Protein AF-A0A2S6N549-F1 (afdb_monomer_lite)

Radius of gyration: 32.33 Å; chains: 1; bounding box: 78×60×118 Å

Sequence (242 aa):
MSAPSSRTVALADLSATEALAARLAGLAKPGDSILLEGDLGAGKTAFARAFLRAASGDPVLEVPSPTFTLVQTYETKIGPVFHYDLWRLDGSDSLAELDWDDARDGIVLVEWPDRLGPLRPADALVIAFRLGEGEAREATLTGWAERVGPVVAMSPGPSGRPSPSSPSWQPPALSPSGQSAPSSPLGRSAPPSPLGRSAPPSPSWPGVSRPSTPRRRSADGRDTPGHDDKDEAGHADGHPNT

Structure (mmCIF, N/CA/C/O backbone):
data_AF-A0A2S6N549-F1
#
_entry.id   AF-A0A2S6N549-F1
#
loop_
_atom_site.group_PDB
_atom_site.id
_atom_site.type_symbol
_atom_site.label_atom_id
_atom_site.label_alt_id
_atom_site.label_comp_id
_atom_site.label_asym_id
_atom_site.label_entity_id
_atom_site.label_seq_id
_atom_site.pdbx_PDB_ins_code
_atom_site.Cartn_x
_atom_site.Cartn_y
_atom_site.Cartn_z
_atom_site.occupancy
_atom_site.B_iso_or_equiv
_atom_site.auth_seq_id
_atom_site.auth_comp_id
_atom_site.auth_asym_id
_atom_site.auth_atom_id
_atom_site.pdbx_PDB_model_num
ATOM 1 N N . MET A 1 1 ? -13.423 -3.015 -25.318 1.00 46.31 1 MET A N 1
ATOM 2 C CA . MET A 1 1 ? -13.037 -2.981 -23.893 1.00 46.31 1 MET A CA 1
ATOM 3 C C . MET A 1 1 ? -13.605 -1.696 -23.319 1.00 46.31 1 MET A C 1
ATOM 5 O O . MET A 1 1 ? -13.297 -0.644 -23.865 1.00 46.31 1 MET A O 1
ATOM 9 N N . SER A 1 2 ? -14.510 -1.763 -22.339 1.00 51.97 2 SER A N 1
ATOM 10 C CA . SER A 1 2 ? -14.986 -0.553 -21.653 1.00 51.97 2 SER A CA 1
ATOM 11 C C . SER A 1 2 ? -13.812 0.110 -20.936 1.00 51.97 2 SER A C 1
ATOM 13 O O . SER A 1 2 ? -12.943 -0.595 -20.424 1.00 51.97 2 SER A O 1
ATOM 15 N N . ALA A 1 3 ? -13.766 1.444 -20.925 1.00 56.34 3 ALA A N 1
ATOM 16 C CA . ALA A 1 3 ? -12.747 2.178 -20.181 1.00 56.34 3 ALA A CA 1
ATOM 17 C C . ALA A 1 3 ? -12.756 1.734 -18.705 1.00 56.34 3 ALA A C 1
ATOM 19 O O . ALA A 1 3 ? -13.840 1.484 -18.164 1.00 56.34 3 ALA A O 1
ATOM 20 N N . PRO A 1 4 ? -11.586 1.612 -18.053 1.00 66.06 4 PRO A N 1
ATOM 21 C CA . PRO A 1 4 ? -11.542 1.238 -16.650 1.00 66.06 4 PRO A CA 1
ATOM 22 C C . PRO A 1 4 ? -12.292 2.297 -15.838 1.00 66.06 4 PRO A C 1
ATOM 24 O O . PRO A 1 4 ? -12.008 3.490 -15.932 1.00 66.06 4 PRO A O 1
ATOM 27 N N . SER A 1 5 ? -13.288 1.870 -15.065 1.00 82.50 5 SER A N 1
ATOM 28 C CA . SER A 1 5 ? -14.031 2.777 -14.196 1.00 82.50 5 SER A CA 1
ATOM 29 C C . SER A 1 5 ? -13.103 3.294 -13.100 1.00 82.50 5 SER A C 1
ATOM 31 O O . SER A 1 5 ? -12.541 2.490 -12.349 1.00 82.50 5 SER A O 1
ATOM 33 N N . SER A 1 6 ? -12.974 4.613 -12.994 1.00 88.81 6 SER A N 1
ATOM 34 C CA . SER A 1 6 ? -12.245 5.275 -11.917 1.00 88.81 6 SER A CA 1
ATOM 35 C C . SER A 1 6 ? -13.203 5.950 -10.936 1.00 88.81 6 SER A C 1
ATOM 37 O O . SER A 1 6 ? -14.319 6.343 -11.292 1.00 88.81 6 SER A O 1
ATOM 39 N N . ARG A 1 7 ? -12.790 6.052 -9.671 1.00 91.19 7 ARG A N 1
ATOM 40 C CA . ARG A 1 7 ? -13.524 6.754 -8.612 1.00 91.19 7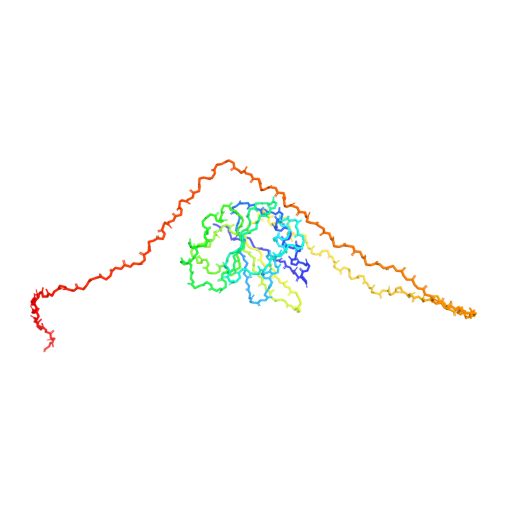 ARG A CA 1
ATOM 41 C C . ARG A 1 7 ? -12.568 7.573 -7.764 1.00 91.19 7 ARG A C 1
ATOM 43 O O . ARG A 1 7 ? -11.530 7.067 -7.354 1.00 91.19 7 ARG A O 1
ATOM 50 N N . THR A 1 8 ? -12.953 8.802 -7.456 1.00 93.19 8 THR A N 1
ATOM 51 C CA . THR A 1 8 ? -12.136 9.726 -6.667 1.00 93.19 8 THR A CA 1
ATOM 52 C C . THR A 1 8 ? -12.713 9.893 -5.266 1.00 93.19 8 THR A C 1
ATOM 54 O O . THR A 1 8 ? -13.927 10.017 -5.099 1.00 93.19 8 THR A O 1
ATOM 57 N N . VAL A 1 9 ? -11.837 9.885 -4.262 1.00 93.31 9 VAL A N 1
ATOM 58 C CA . VAL A 1 9 ? -12.170 10.010 -2.840 1.00 93.31 9 VAL A CA 1
ATOM 59 C C . VAL A 1 9 ? -11.360 11.147 -2.235 1.00 93.31 9 VAL A C 1
ATOM 61 O O . VAL A 1 9 ? -10.131 11.142 -2.302 1.00 93.31 9 VAL A O 1
ATOM 64 N N . ALA A 1 10 ? -12.048 12.098 -1.607 1.00 94.69 10 ALA A N 1
ATOM 65 C CA . ALA A 1 10 ? -11.410 13.123 -0.793 1.00 94.69 10 ALA A CA 1
ATOM 66 C C . ALA A 1 10 ? -11.022 12.539 0.572 1.00 94.69 10 ALA A C 1
ATOM 68 O O . ALA A 1 10 ? -11.858 11.959 1.270 1.00 94.69 10 ALA A O 1
ATOM 69 N N . LEU A 1 11 ? -9.763 12.713 0.959 1.00 96.06 11 LEU A N 1
ATOM 70 C CA . LEU A 1 11 ? -9.204 12.268 2.229 1.00 96.06 11 LEU A CA 1
ATOM 71 C C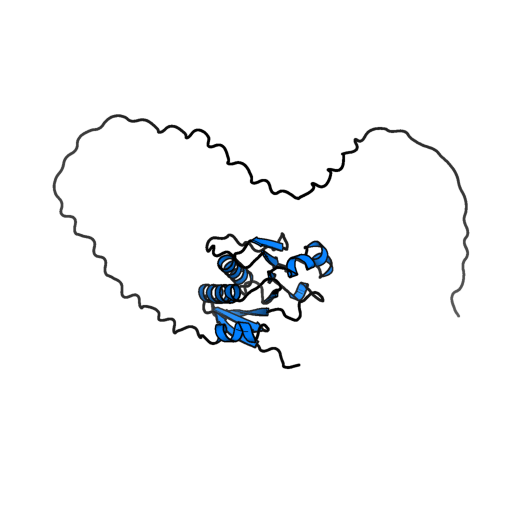 . LEU A 1 11 ? -8.817 13.514 3.025 1.00 96.06 11 LEU A C 1
ATOM 73 O O . LEU A 1 11 ? -7.761 14.091 2.802 1.00 96.06 11 LEU A O 1
ATOM 77 N N . ALA A 1 12 ? -9.698 13.976 3.912 1.00 94.50 12 ALA A N 1
ATOM 78 C CA . ALA A 1 12 ? -9.495 15.243 4.622 1.00 94.50 12 ALA A CA 1
ATOM 79 C C . ALA A 1 12 ? -8.257 15.236 5.538 1.00 94.50 12 ALA A C 1
ATOM 81 O O . ALA A 1 12 ? -7.646 16.280 5.751 1.00 94.50 12 ALA A O 1
ATOM 82 N N . ASP A 1 13 ? -7.900 14.065 6.064 1.00 94.88 13 ASP A N 1
ATOM 83 C CA . ASP A 1 13 ? -6.816 13.862 7.017 1.00 94.88 13 ASP A CA 1
ATOM 84 C C . ASP A 1 13 ? -6.302 12.405 6.981 1.00 94.88 13 ASP A C 1
ATOM 86 O O . ASP A 1 13 ? -6.712 11.571 6.157 1.00 94.88 13 ASP A O 1
ATOM 90 N N . LEU A 1 14 ? -5.386 12.083 7.900 1.00 95.56 14 LEU A N 1
ATOM 91 C CA . LEU A 1 14 ? -4.852 10.733 8.066 1.00 95.56 14 LEU A CA 1
ATOM 92 C C . LEU A 1 14 ? -5.947 9.707 8.405 1.00 95.56 14 LEU A C 1
ATOM 94 O O . LEU A 1 14 ? -5.914 8.599 7.873 1.00 95.56 14 LEU A O 1
ATOM 98 N N . SER A 1 15 ? -6.941 10.070 9.218 1.00 96.19 15 SER A N 1
ATOM 99 C CA . SER A 1 15 ? -8.019 9.157 9.616 1.00 96.19 15 SER A CA 1
ATOM 100 C C . SER A 1 15 ? -8.892 8.761 8.422 1.00 96.19 15 SER A C 1
ATOM 102 O O . SER A 1 15 ? -9.284 7.599 8.294 1.00 96.19 15 SER A O 1
ATOM 104 N N . ALA A 1 16 ? -9.124 9.679 7.480 1.00 95.94 16 ALA A N 1
ATOM 105 C CA . ALA A 1 16 ? -9.796 9.359 6.221 1.00 95.94 16 ALA A CA 1
ATOM 106 C C . ALA A 1 16 ? -8.991 8.355 5.371 1.00 95.94 16 ALA A C 1
ATOM 108 O O . ALA A 1 16 ? -9.570 7.438 4.781 1.00 95.94 16 ALA A O 1
ATOM 109 N N . THR A 1 17 ? -7.660 8.487 5.345 1.00 96.69 17 THR A N 1
ATOM 110 C CA . THR A 1 17 ? -6.765 7.525 4.672 1.00 96.69 17 THR A CA 1
ATOM 111 C C . THR A 1 17 ? -6.842 6.148 5.333 1.00 96.69 17 THR A C 1
ATOM 113 O O . THR A 1 17 ? -6.970 5.136 4.641 1.00 96.69 17 THR A O 1
ATOM 116 N N . GLU A 1 18 ? -6.829 6.101 6.666 1.00 96.94 18 GLU A N 1
ATOM 117 C CA . GLU A 1 18 ? -6.961 4.863 7.438 1.00 96.94 18 GLU A CA 1
ATOM 118 C C . GLU A 1 18 ? -8.315 4.182 7.204 1.00 96.94 18 GLU A C 1
ATOM 120 O O . GLU A 1 18 ? -8.378 2.968 7.001 1.00 96.94 18 GLU A O 1
ATOM 125 N N . ALA A 1 19 ? -9.398 4.960 7.158 1.00 96.31 19 ALA A N 1
ATOM 126 C CA . ALA A 1 19 ? -10.738 4.454 6.887 1.00 96.31 19 ALA A CA 1
ATOM 127 C C . ALA A 1 19 ? -10.862 3.869 5.472 1.00 96.31 19 ALA A C 1
ATOM 129 O O . ALA A 1 19 ? -11.484 2.816 5.295 1.00 96.31 19 ALA A O 1
ATOM 130 N N . LEU A 1 20 ? -10.265 4.518 4.465 1.00 96.62 20 LEU A N 1
ATOM 131 C CA . LEU A 1 20 ? -10.202 3.976 3.106 1.00 96.62 20 LEU A CA 1
ATOM 132 C C . LEU A 1 20 ? -9.424 2.653 3.084 1.00 96.62 20 LEU A C 1
ATOM 134 O O . LEU A 1 20 ? -9.906 1.669 2.520 1.00 96.62 20 LEU A O 1
ATOM 138 N N . ALA A 1 21 ? -8.258 2.611 3.730 1.00 97.81 21 ALA A N 1
ATOM 139 C CA . ALA A 1 21 ? -7.411 1.425 3.784 1.00 97.81 21 ALA A CA 1
ATOM 140 C C . ALA A 1 21 ? -8.111 0.239 4.466 1.00 97.81 21 ALA A C 1
ATOM 142 O O . ALA A 1 21 ? -8.112 -0.866 3.925 1.00 97.81 21 ALA A O 1
ATOM 143 N N . ALA A 1 22 ? -8.783 0.473 5.597 1.00 96.94 22 ALA A N 1
ATOM 144 C CA . ALA A 1 22 ? -9.526 -0.562 6.314 1.00 96.94 22 ALA A CA 1
ATOM 145 C C . ALA A 1 22 ? -10.687 -1.133 5.489 1.00 96.94 22 ALA A C 1
ATOM 147 O O . ALA A 1 22 ? -10.920 -2.343 5.480 1.00 96.94 22 ALA A O 1
ATOM 148 N N . ARG A 1 23 ? -11.401 -0.274 4.753 1.00 95.81 23 ARG A N 1
ATOM 149 C CA . ARG A 1 23 ? -12.474 -0.718 3.856 1.00 95.81 23 ARG A CA 1
ATOM 150 C C . ARG A 1 23 ? -11.939 -1.584 2.719 1.00 95.81 23 ARG A C 1
ATOM 152 O O . ARG A 1 23 ? -12.547 -2.602 2.408 1.00 95.81 23 ARG A O 1
ATOM 159 N N . LEU A 1 24 ? -10.814 -1.198 2.117 1.00 96.88 24 LEU A N 1
ATOM 160 C CA . LEU A 1 24 ? -10.189 -1.970 1.042 1.00 96.88 24 LEU A CA 1
ATOM 161 C C . LEU A 1 24 ? -9.595 -3.291 1.548 1.00 96.88 24 LEU A C 1
ATOM 163 O O . LEU A 1 24 ? -9.729 -4.300 0.861 1.00 96.88 24 LEU A O 1
ATOM 167 N N . ALA A 1 25 ? -9.042 -3.326 2.763 1.00 97.00 25 ALA A N 1
ATOM 168 C CA . ALA A 1 25 ? -8.602 -4.568 3.402 1.00 97.00 25 ALA A CA 1
ATOM 169 C C . ALA A 1 25 ? -9.756 -5.570 3.565 1.00 97.00 25 ALA A C 1
ATOM 171 O O . ALA A 1 25 ? -9.578 -6.757 3.321 1.00 97.00 25 ALA A O 1
ATOM 172 N N . GLY A 1 26 ? -10.966 -5.098 3.885 1.00 95.69 26 GLY A N 1
ATOM 173 C CA . GLY A 1 26 ? -12.159 -5.952 3.959 1.00 95.69 26 GLY A CA 1
ATOM 174 C C . GLY A 1 26 ? -12.653 -6.504 2.613 1.00 95.69 26 GLY A C 1
ATOM 175 O O . GLY A 1 26 ? -13.500 -7.396 2.601 1.00 95.69 26 GLY A O 1
ATOM 176 N N . LEU A 1 27 ? -12.162 -5.978 1.486 1.00 95.50 27 LEU A N 1
ATOM 177 C CA . LEU A 1 27 ? -12.514 -6.435 0.136 1.00 95.50 27 LEU A CA 1
ATOM 178 C C . LEU A 1 27 ? -11.441 -7.315 -0.511 1.00 95.50 27 LEU A C 1
ATOM 180 O O . LEU A 1 27 ? -11.764 -8.059 -1.443 1.00 95.50 27 LEU A O 1
ATOM 184 N N . ALA A 1 28 ? -10.194 -7.175 -0.063 1.00 97.06 28 ALA A N 1
ATOM 185 C CA . ALA A 1 28 ? -9.039 -7.851 -0.629 1.00 97.06 28 ALA A CA 1
ATOM 186 C C . ALA A 1 28 ? -9.082 -9.362 -0.364 1.00 97.06 28 ALA A C 1
ATOM 188 O O . ALA A 1 28 ? -9.597 -9.828 0.657 1.00 97.06 28 ALA A O 1
ATOM 189 N N . LYS A 1 29 ? -8.546 -10.129 -1.309 1.00 96.81 29 LYS A N 1
ATOM 190 C CA . LYS A 1 29 ? -8.478 -11.593 -1.283 1.00 96.81 29 LYS A CA 1
ATOM 191 C C . LYS A 1 29 ? -7.132 -12.059 -1.841 1.00 96.81 29 LYS A C 1
ATOM 193 O O . LYS A 1 29 ? -6.564 -11.345 -2.660 1.00 96.81 29 LYS A O 1
ATOM 198 N N . PRO A 1 30 ? -6.641 -13.254 -1.477 1.00 97.62 30 PRO A N 1
ATOM 199 C CA . PRO A 1 30 ? -5.482 -13.848 -2.146 1.00 97.62 30 PRO A CA 1
ATOM 200 C C . PRO A 1 30 ? -5.638 -13.836 -3.678 1.00 97.62 30 PRO A C 1
ATOM 202 O O . PRO A 1 30 ? -6.747 -14.040 -4.184 1.00 97.62 30 PRO A O 1
ATOM 205 N N . GLY A 1 31 ? -4.553 -13.548 -4.395 1.00 96.62 31 GLY A N 1
ATOM 206 C CA . GLY A 1 31 ? -4.524 -13.239 -5.827 1.00 96.62 31 GLY A CA 1
ATOM 207 C C . GLY A 1 31 ? -4.618 -11.744 -6.161 1.00 96.62 31 GLY A C 1
ATOM 208 O O . GLY A 1 31 ? -4.322 -11.341 -7.285 1.00 96.62 31 GLY A O 1
ATOM 209 N N . ASP A 1 32 ? -5.045 -10.897 -5.220 1.00 97.50 32 ASP A N 1
ATOM 210 C CA . ASP A 1 32 ? -5.257 -9.475 -5.480 1.00 97.50 32 ASP A CA 1
ATOM 211 C C . ASP A 1 32 ? -3.953 -8.665 -5.466 1.00 97.50 32 ASP A C 1
ATOM 213 O O . ASP A 1 32 ? -3.110 -8.790 -4.577 1.00 97.50 32 ASP A O 1
ATOM 217 N N . SER A 1 33 ? -3.850 -7.731 -6.415 1.00 97.75 33 SER A N 1
ATOM 218 C CA . SER A 1 33 ? -2.771 -6.744 -6.482 1.00 97.75 33 SER A CA 1
ATOM 219 C C . SER A 1 33 ? -3.286 -5.329 -6.231 1.00 97.75 33 SER A C 1
ATOM 221 O O . SER A 1 33 ? -4.219 -4.877 -6.900 1.00 97.75 33 SER A O 1
ATOM 223 N N . ILE A 1 34 ? -2.660 -4.614 -5.297 1.00 98.31 34 ILE A N 1
ATOM 224 C CA . ILE A 1 34 ? -2.950 -3.214 -4.969 1.00 98.31 34 ILE A CA 1
ATOM 225 C C . ILE A 1 34 ? -1.697 -2.378 -5.231 1.00 98.31 34 ILE A C 1
ATOM 227 O O . ILE A 1 34 ? -0.657 -2.574 -4.604 1.00 98.31 34 ILE A O 1
ATOM 231 N N . LEU A 1 35 ? -1.799 -1.428 -6.155 1.00 98.31 35 LEU A N 1
ATOM 232 C CA . LEU A 1 35 ? -0.695 -0.596 -6.624 1.00 98.31 35 LEU A CA 1
ATOM 233 C C . LEU A 1 35 ? -0.878 0.842 -6.131 1.00 98.31 35 LEU A C 1
ATOM 235 O O . LEU A 1 35 ? -1.906 1.465 -6.398 1.00 98.31 35 LEU A O 1
ATOM 239 N N . LEU A 1 36 ? 0.112 1.368 -5.413 1.00 98.38 36 LEU A N 1
ATOM 240 C CA . LEU A 1 36 ? 0.069 2.679 -4.768 1.00 98.38 36 LEU A CA 1
ATOM 241 C C . LEU A 1 36 ? 0.946 3.674 -5.534 1.00 98.38 36 LEU A C 1
ATOM 243 O O . LEU A 1 36 ? 2.178 3.609 -5.499 1.00 98.38 36 LEU A O 1
ATOM 247 N N . GLU A 1 37 ? 0.299 4.624 -6.198 1.00 97.69 37 GLU A N 1
ATOM 248 C CA . GLU A 1 37 ? 0.931 5.669 -7.004 1.00 97.69 37 GLU A CA 1
ATOM 249 C C . GLU A 1 37 ? 0.840 7.031 -6.313 1.00 97.69 37 GLU A C 1
ATOM 251 O O . GLU A 1 37 ? -0.046 7.284 -5.498 1.00 97.69 37 GLU A O 1
ATOM 256 N N . GLY A 1 38 ? 1.757 7.933 -6.648 1.00 96.31 38 GLY A N 1
ATOM 257 C CA . GLY A 1 38 ? 1.753 9.313 -6.165 1.00 96.31 38 GLY A CA 1
ATOM 258 C C . GLY A 1 38 ? 3.134 9.783 -5.740 1.00 96.31 38 GLY A C 1
ATOM 259 O O . GLY A 1 38 ? 4.052 8.981 -5.557 1.00 96.31 38 GLY A O 1
ATOM 260 N N . ASP A 1 39 ? 3.271 11.087 -5.538 1.00 93.44 39 ASP A N 1
ATOM 261 C CA . ASP A 1 39 ? 4.551 11.718 -5.222 1.00 93.44 39 ASP A CA 1
ATOM 262 C C . ASP A 1 39 ? 5.101 11.311 -3.841 1.00 93.44 39 ASP A C 1
ATOM 264 O O . ASP A 1 39 ? 4.448 10.650 -3.014 1.00 93.44 39 ASP A O 1
ATOM 268 N N . LEU A 1 40 ? 6.348 11.699 -3.569 1.00 92.12 40 LEU A N 1
ATOM 269 C CA . LEU A 1 40 ? 6.939 11.554 -2.242 1.00 92.12 40 LEU A CA 1
ATOM 270 C C . LEU A 1 40 ? 6.084 12.313 -1.212 1.00 92.12 40 LEU A C 1
ATOM 272 O O . LEU A 1 40 ? 5.739 13.473 -1.407 1.00 92.12 40 LEU A O 1
ATOM 276 N N . GLY A 1 41 ? 5.722 11.647 -0.113 1.00 91.12 41 GLY A N 1
ATOM 277 C CA . GLY A 1 41 ? 4.853 12.235 0.915 1.00 91.12 41 GLY A CA 1
ATOM 278 C C . GLY A 1 41 ? 3.352 12.245 0.583 1.00 91.12 41 GLY A C 1
ATOM 279 O O . GLY A 1 41 ? 2.559 12.701 1.409 1.00 91.12 41 GLY A O 1
ATOM 280 N N . ALA A 1 42 ? 2.928 11.690 -0.562 1.00 94.38 42 ALA A N 1
ATOM 281 C CA . ALA A 1 42 ? 1.513 11.628 -0.950 1.00 94.38 42 ALA A CA 1
ATOM 282 C C . ALA A 1 42 ? 0.640 10.740 -0.039 1.00 94.38 42 ALA A C 1
ATOM 284 O O . ALA A 1 42 ? -0.580 10.861 -0.062 1.00 94.38 42 ALA A O 1
ATOM 285 N N . GLY A 1 43 ? 1.249 9.889 0.796 1.00 94.56 43 GLY A N 1
ATOM 286 C CA . GLY A 1 43 ? 0.536 9.066 1.783 1.00 94.56 43 GLY A CA 1
ATOM 287 C C . GLY A 1 43 ? 0.521 7.561 1.498 1.00 94.56 43 GLY A C 1
ATOM 288 O O . GLY A 1 43 ? -0.116 6.828 2.245 1.00 94.56 43 GLY A O 1
ATOM 289 N N . LYS A 1 44 ? 1.260 7.081 0.488 1.00 96.75 44 LYS A N 1
ATOM 290 C CA . LYS A 1 44 ? 1.358 5.653 0.120 1.00 96.75 44 LYS A CA 1
ATOM 291 C C . LYS A 1 44 ? 1.684 4.738 1.312 1.00 96.75 44 LYS A C 1
ATOM 293 O O . LYS A 1 44 ? 0.881 3.881 1.663 1.00 96.75 44 LYS A O 1
ATOM 298 N N . THR A 1 45 ? 2.784 4.998 2.019 1.00 95.31 45 THR A N 1
ATOM 299 C CA . THR A 1 45 ? 3.182 4.216 3.202 1.00 95.31 45 THR A CA 1
ATOM 300 C C . THR A 1 45 ? 2.186 4.333 4.363 1.00 95.31 45 THR A C 1
ATOM 302 O O . THR A 1 45 ? 2.007 3.392 5.135 1.00 95.31 45 THR A O 1
ATOM 305 N N . ALA A 1 46 ? 1.521 5.485 4.517 1.00 96.44 46 ALA A N 1
ATOM 306 C CA . ALA A 1 46 ? 0.489 5.660 5.542 1.00 96.44 46 ALA A CA 1
ATOM 307 C C . ALA A 1 46 ? -0.731 4.777 5.244 1.00 96.44 46 ALA A C 1
ATOM 309 O O . ALA A 1 46 ? -1.213 4.076 6.135 1.00 96.44 46 ALA A O 1
ATOM 310 N N . PHE A 1 47 ? -1.161 4.744 3.981 1.00 98.12 47 PHE A N 1
ATOM 311 C CA . PHE A 1 47 ? -2.184 3.823 3.504 1.00 98.12 47 PHE A CA 1
ATOM 312 C C . PHE A 1 47 ? -1.763 2.362 3.701 1.00 98.12 47 PHE A C 1
ATOM 314 O O . PHE A 1 47 ? -2.536 1.585 4.257 1.00 98.12 47 PHE A O 1
ATOM 321 N N . ALA A 1 48 ? -0.539 1.992 3.311 1.00 98.06 48 ALA A N 1
ATOM 322 C CA . ALA A 1 48 ? -0.068 0.612 3.402 1.00 98.06 48 ALA A CA 1
ATOM 323 C C . ALA A 1 48 ? -0.065 0.082 4.840 1.00 98.06 48 ALA A C 1
ATOM 325 O O . ALA A 1 48 ? -0.588 -0.997 5.124 1.00 98.06 48 ALA A O 1
ATOM 326 N N . ARG A 1 49 ? 0.425 0.899 5.776 1.00 97.75 49 ARG A N 1
ATOM 327 C CA . ARG A 1 49 ? 0.368 0.609 7.211 1.00 97.75 49 ARG A CA 1
ATOM 328 C C . ARG A 1 49 ? -1.056 0.419 7.709 1.00 97.75 49 ARG A C 1
ATOM 330 O O . ARG A 1 49 ? -1.320 -0.529 8.443 1.00 97.75 49 ARG A O 1
ATOM 337 N N . ALA A 1 50 ? -1.961 1.319 7.341 1.00 98.19 50 ALA A N 1
ATOM 338 C CA . ALA A 1 50 ? -3.350 1.231 7.767 1.00 98.19 50 ALA A CA 1
ATOM 339 C C . ALA A 1 50 ? -4.050 -0.011 7.191 1.00 98.19 50 ALA A C 1
ATOM 341 O O . ALA A 1 50 ? -4.791 -0.683 7.907 1.00 98.19 50 ALA A O 1
ATOM 342 N N . PHE A 1 51 ? -3.762 -0.352 5.932 1.00 98.56 51 PHE A N 1
ATOM 343 C CA . PHE A 1 51 ? -4.265 -1.555 5.274 1.00 98.56 51 PHE A CA 1
ATOM 344 C C . PHE A 1 51 ? -3.809 -2.812 6.018 1.00 98.56 51 PHE A C 1
ATOM 346 O O . PHE A 1 51 ? -4.640 -3.634 6.394 1.00 98.56 51 PHE A O 1
ATOM 353 N N . LEU A 1 52 ? -2.508 -2.931 6.293 1.00 98.31 52 LEU A N 1
ATOM 354 C CA . LEU A 1 52 ? -1.925 -4.089 6.972 1.00 98.31 52 LEU A CA 1
ATOM 355 C C . LEU A 1 52 ? -2.438 -4.246 8.406 1.00 98.31 52 LEU A C 1
ATOM 357 O O . LEU A 1 52 ? -2.834 -5.339 8.801 1.00 98.31 52 LEU A O 1
ATOM 361 N N . ARG A 1 53 ? -2.540 -3.149 9.162 1.00 98.00 53 ARG A N 1
ATOM 362 C CA . ARG A 1 53 ? -3.158 -3.157 10.499 1.00 98.00 53 ARG A CA 1
ATOM 363 C C . ARG A 1 53 ? -4.596 -3.666 10.466 1.00 98.00 53 ARG A C 1
ATOM 365 O O . ARG A 1 53 ? -4.981 -4.492 11.293 1.00 98.00 53 ARG A O 1
ATOM 372 N N . ALA A 1 54 ? -5.388 -3.203 9.498 1.00 97.94 54 ALA A N 1
ATOM 373 C CA . ALA A 1 54 ? -6.765 -3.651 9.329 1.00 97.94 54 ALA A CA 1
ATOM 374 C C . ALA A 1 54 ? -6.847 -5.128 8.904 1.00 97.94 54 ALA A C 1
ATOM 376 O O . ALA A 1 54 ? -7.617 -5.884 9.496 1.00 97.94 54 ALA A O 1
ATOM 377 N N . ALA A 1 55 ? -6.022 -5.552 7.942 1.00 97.69 55 ALA A N 1
ATOM 378 C CA . ALA A 1 55 ? -5.950 -6.928 7.450 1.00 97.69 55 ALA A CA 1
ATOM 379 C C . ALA A 1 55 ? -5.529 -7.920 8.549 1.00 97.69 55 ALA A C 1
ATOM 381 O O . ALA A 1 55 ? -6.110 -9.000 8.684 1.00 97.69 55 ALA A O 1
ATOM 382 N N . SER A 1 56 ? -4.550 -7.557 9.382 1.00 96.94 56 SER A N 1
ATOM 383 C CA . SER A 1 56 ? -4.129 -8.357 10.542 1.00 96.94 56 SER A CA 1
ATOM 384 C C . SER A 1 56 ? -5.124 -8.269 11.702 1.00 96.94 56 SER A C 1
ATOM 386 O O . SER A 1 56 ? -5.164 -9.143 12.568 1.00 96.94 56 SER A O 1
ATOM 388 N N . GLY A 1 57 ? -5.963 -7.230 11.726 1.00 96.25 57 GLY A N 1
ATOM 389 C CA . GLY A 1 57 ? -6.804 -6.890 12.868 1.00 96.25 57 GLY A CA 1
ATOM 390 C C . GLY A 1 57 ? -5.987 -6.543 14.113 1.00 96.25 57 GLY A C 1
ATOM 391 O O . GLY A 1 57 ? -6.428 -6.851 15.221 1.00 96.25 57 GLY A O 1
ATOM 392 N N . ASP A 1 58 ? -4.814 -5.944 13.906 1.00 96.00 58 ASP A N 1
ATOM 393 C CA . ASP A 1 58 ? -3.900 -5.459 14.934 1.00 96.00 58 ASP A CA 1
ATOM 394 C C . ASP A 1 58 ? -3.613 -3.966 14.678 1.00 96.00 58 ASP A C 1
ATOM 396 O O . ASP A 1 58 ? -2.842 -3.629 13.776 1.00 96.00 58 ASP A O 1
ATOM 400 N N . PRO A 1 59 ? -4.227 -3.044 15.443 1.00 92.00 59 PRO A N 1
ATOM 401 C CA . PRO A 1 59 ? -4.061 -1.608 15.237 1.00 92.00 59 PRO A CA 1
ATOM 402 C C . PRO A 1 59 ? -2.671 -1.086 15.630 1.00 92.00 59 PRO A C 1
ATOM 404 O O . PRO A 1 59 ? -2.316 0.026 15.230 1.00 92.00 59 PRO A O 1
ATOM 407 N N . VAL A 1 60 ? -1.890 -1.846 16.406 1.00 92.88 60 VAL A N 1
ATOM 408 C CA . VAL A 1 60 ? -0.554 -1.435 16.867 1.00 92.88 60 VAL A CA 1
ATOM 409 C C . VAL A 1 60 ? 0.577 -2.097 16.085 1.00 92.88 60 VAL A C 1
ATOM 411 O O . VAL A 1 60 ? 1.733 -1.763 16.336 1.00 92.88 60 VAL A O 1
ATOM 414 N N . LEU A 1 61 ? 0.260 -2.951 15.101 1.00 93.62 61 LEU A N 1
ATOM 415 C CA . LEU A 1 61 ? 1.244 -3.595 14.232 1.00 93.62 61 LEU A CA 1
ATOM 416 C C . LEU A 1 61 ? 2.233 -2.567 13.669 1.00 93.62 61 LEU A C 1
ATOM 418 O O . LEU A 1 61 ? 1.850 -1.515 13.123 1.00 93.62 61 LEU A O 1
ATOM 422 N N . GLU A 1 62 ? 3.516 -2.883 13.809 1.00 91.31 62 GLU A N 1
ATOM 423 C CA . GLU A 1 62 ? 4.590 -2.119 13.199 1.00 91.31 62 GLU A CA 1
ATOM 424 C C . GLU A 1 62 ? 4.682 -2.461 11.715 1.00 91.31 62 GLU A C 1
ATOM 426 O O . GLU A 1 62 ? 4.884 -3.607 11.324 1.00 91.31 62 GLU A O 1
ATOM 431 N N . VAL A 1 63 ? 4.530 -1.431 10.887 1.00 90.81 63 VAL A N 1
ATOM 432 C CA . VAL A 1 63 ? 4.651 -1.526 9.433 1.00 90.81 63 VAL A CA 1
ATOM 433 C C . VAL A 1 63 ? 5.585 -0.403 8.980 1.00 90.81 63 VAL A C 1
ATOM 435 O O . VAL A 1 63 ? 5.129 0.712 8.658 1.00 90.81 63 VAL A O 1
ATOM 438 N N . PRO A 1 64 ? 6.908 -0.618 9.084 1.00 87.94 64 PRO A N 1
ATOM 439 C CA . PRO A 1 64 ? 7.881 0.274 8.476 1.00 87.94 64 PRO A CA 1
ATOM 440 C C . PRO A 1 64 ? 7.823 0.126 6.951 1.00 87.94 64 PRO A C 1
ATOM 442 O O . PRO A 1 64 ? 7.491 -0.940 6.444 1.00 87.94 64 PRO A O 1
ATOM 445 N N . SER A 1 65 ? 8.179 1.179 6.210 1.00 80.00 65 SER A N 1
ATOM 446 C CA . SER A 1 65 ? 8.328 1.040 4.757 1.00 80.00 65 SER A CA 1
ATOM 447 C C . SER A 1 65 ? 9.466 0.059 4.460 1.00 80.00 65 SER A C 1
ATOM 449 O O . SER A 1 65 ? 10.564 0.255 4.995 1.00 80.00 65 SER A O 1
ATOM 451 N N . PRO A 1 66 ? 9.274 -0.956 3.603 1.00 78.94 66 PRO A N 1
ATOM 452 C CA . PRO A 1 66 ? 10.318 -1.898 3.224 1.00 78.94 66 PRO A CA 1
ATOM 453 C C . PRO A 1 66 ? 11.330 -1.286 2.244 1.00 78.94 66 PRO A C 1
ATOM 455 O O . PRO A 1 66 ? 11.936 -1.998 1.464 1.00 78.94 66 PRO A O 1
ATOM 458 N N . THR A 1 67 ? 11.605 0.020 2.292 1.00 75.44 67 THR A N 1
ATOM 459 C CA . THR A 1 67 ? 12.481 0.715 1.329 1.00 75.44 67 THR A CA 1
ATOM 460 C C . THR A 1 67 ? 13.906 0.136 1.246 1.00 75.44 67 THR A C 1
ATOM 462 O O . THR A 1 67 ? 14.619 0.385 0.277 1.00 75.44 67 THR A O 1
ATOM 465 N N . PHE A 1 68 ? 14.373 -0.586 2.273 1.00 73.69 68 PHE A N 1
ATOM 466 C CA . PHE A 1 68 ? 15.679 -1.266 2.266 1.00 73.69 68 PHE A CA 1
ATOM 467 C C . PHE A 1 68 ? 15.584 -2.775 2.029 1.00 73.69 68 PHE A C 1
ATOM 469 O O . PHE A 1 68 ? 16.489 -3.336 1.425 1.00 73.69 68 PHE A O 1
ATOM 476 N N . THR A 1 69 ? 14.525 -3.431 2.509 1.00 76.31 69 THR A N 1
ATOM 477 C CA . THR A 1 69 ? 14.317 -4.875 2.310 1.00 76.31 69 THR A CA 1
ATOM 478 C C . THR A 1 69 ? 13.624 -5.186 0.986 1.00 76.31 69 THR A C 1
ATOM 480 O O . THR A 1 69 ? 13.567 -6.344 0.596 1.00 76.31 69 THR A O 1
ATOM 483 N N . LEU A 1 70 ? 13.107 -4.153 0.312 1.00 84.25 70 LEU A N 1
ATOM 484 C CA . LEU A 1 70 ? 12.269 -4.138 -0.890 1.00 84.25 70 LEU A CA 1
ATOM 485 C C . LEU A 1 70 ? 10.913 -4.825 -0.718 1.00 84.25 70 LEU A C 1
ATOM 487 O O . LEU A 1 70 ? 9.922 -4.312 -1.227 1.00 84.25 70 LEU A O 1
ATOM 491 N N . VAL A 1 71 ? 10.855 -5.912 0.050 1.00 90.38 71 VAL A N 1
ATOM 492 C CA . VAL A 1 71 ? 9.645 -6.643 0.421 1.00 90.38 71 VAL A CA 1
ATOM 493 C C . VAL A 1 71 ? 9.608 -6.922 1.926 1.00 90.38 71 VAL A C 1
ATOM 495 O O . VAL A 1 71 ? 10.646 -7.093 2.574 1.00 90.38 71 VAL A O 1
ATOM 498 N N . GLN A 1 72 ? 8.405 -6.938 2.497 1.00 92.88 72 GLN A N 1
ATOM 499 C CA . GLN A 1 72 ? 8.096 -7.512 3.807 1.00 92.88 72 GLN A CA 1
ATOM 500 C C . GLN A 1 72 ? 6.795 -8.311 3.722 1.00 92.88 72 GLN A C 1
ATOM 502 O O . GLN A 1 72 ? 5.821 -7.859 3.119 1.00 92.88 72 GLN A O 1
ATOM 507 N N . THR A 1 73 ? 6.775 -9.481 4.357 1.00 94.81 73 THR A N 1
ATOM 508 C CA . THR A 1 73 ? 5.604 -10.363 4.395 1.00 94.81 73 THR A CA 1
ATOM 509 C C . THR A 1 73 ? 4.925 -10.280 5.752 1.00 94.81 73 THR A C 1
ATOM 511 O O . THR A 1 73 ? 5.580 -10.332 6.795 1.00 94.81 73 THR A O 1
ATOM 514 N N . TYR A 1 74 ? 3.601 -10.189 5.730 1.00 95.69 74 TYR A N 1
ATOM 515 C CA . TYR A 1 74 ? 2.762 -10.135 6.916 1.00 95.69 74 TYR A CA 1
ATOM 516 C C . TYR A 1 74 ? 1.716 -11.241 6.858 1.00 95.69 74 TYR A C 1
ATOM 518 O O . TYR A 1 74 ? 0.931 -11.320 5.915 1.00 95.69 74 TYR A O 1
ATOM 526 N N . GLU A 1 75 ? 1.665 -12.060 7.904 1.00 95.56 75 GLU A N 1
ATOM 527 C CA . GLU A 1 75 ? 0.566 -12.998 8.106 1.00 95.56 75 GLU A CA 1
ATOM 528 C C . GLU A 1 75 ? -0.650 -12.232 8.629 1.00 95.56 75 GLU A C 1
ATOM 530 O O . GLU A 1 75 ? -0.607 -11.601 9.692 1.00 95.56 75 GLU A O 1
ATOM 535 N N . THR A 1 76 ? -1.741 -12.251 7.866 1.00 96.56 76 THR A N 1
ATOM 536 C CA . THR A 1 76 ? -2.958 -11.501 8.194 1.00 96.56 76 THR A CA 1
ATOM 537 C C . THR A 1 76 ? -4.180 -12.412 8.247 1.00 96.56 76 THR A C 1
ATOM 539 O O . THR A 1 76 ? -4.133 -13.578 7.854 1.00 96.56 76 THR A O 1
ATOM 542 N N . LYS A 1 77 ? -5.320 -11.890 8.715 1.00 96.00 77 LYS A N 1
ATOM 543 C CA . LYS A 1 77 ? -6.569 -12.670 8.798 1.00 96.00 77 LYS A CA 1
ATOM 544 C C . LYS A 1 77 ? -7.154 -13.010 7.424 1.00 96.00 77 LYS A C 1
ATOM 546 O O . LYS A 1 77 ? -8.022 -13.874 7.344 1.00 96.00 77 LYS A O 1
ATOM 551 N N . ILE A 1 78 ? -6.698 -12.330 6.373 1.00 95.56 78 ILE A N 1
ATOM 552 C CA . ILE A 1 78 ? -7.167 -12.489 4.989 1.00 95.56 78 ILE A CA 1
ATOM 553 C C . ILE A 1 78 ? -6.136 -13.192 4.090 1.00 95.56 78 ILE A C 1
ATOM 555 O O . ILE A 1 78 ? -6.312 -13.232 2.876 1.00 95.56 78 ILE A O 1
ATOM 559 N N . GLY A 1 79 ? -5.087 -13.770 4.685 1.00 95.75 79 GLY A N 1
ATOM 560 C CA . GLY A 1 79 ? -3.979 -14.424 3.983 1.00 95.75 79 GLY A CA 1
ATOM 561 C C . GLY A 1 79 ? -2.666 -13.637 4.072 1.00 95.75 79 GLY A C 1
ATOM 562 O O . GLY A 1 79 ? -2.626 -12.569 4.694 1.00 95.75 79 GLY A O 1
ATOM 563 N N . PRO A 1 80 ? -1.580 -14.162 3.483 1.00 97.00 80 PRO A N 1
ATOM 564 C CA . PRO A 1 80 ? -0.297 -13.475 3.460 1.00 97.00 80 PRO A CA 1
ATOM 565 C C . PRO A 1 80 ? -0.393 -12.204 2.610 1.00 97.00 80 PRO A C 1
ATOM 567 O O . PRO A 1 80 ? -0.908 -12.226 1.488 1.00 97.00 80 PRO A O 1
ATOM 570 N N . VAL A 1 81 ? 0.099 -11.093 3.157 1.00 98.06 81 VAL A N 1
ATOM 571 C CA . VAL A 1 81 ? 0.230 -9.819 2.444 1.00 98.06 81 VAL A CA 1
ATOM 572 C C . VAL A 1 81 ? 1.709 -9.515 2.244 1.00 98.06 81 VAL A C 1
ATOM 574 O O . VAL A 1 81 ? 2.466 -9.438 3.213 1.00 98.06 81 VAL A O 1
ATOM 577 N N . PHE A 1 82 ? 2.106 -9.301 0.996 1.00 96.88 82 PHE A N 1
ATOM 578 C CA . PHE A 1 82 ? 3.461 -8.938 0.600 1.00 96.88 82 PHE A CA 1
ATOM 579 C C . PHE A 1 82 ? 3.499 -7.444 0.285 1.00 96.88 82 PHE A C 1
ATOM 581 O O . PHE A 1 82 ? 2.910 -6.982 -0.694 1.00 96.88 82 PHE A O 1
ATOM 588 N N . HIS A 1 83 ? 4.162 -6.671 1.141 1.00 96.62 83 HIS A N 1
ATOM 589 C CA . HIS A 1 83 ? 4.335 -5.232 0.966 1.00 96.62 83 HIS A CA 1
ATOM 590 C C . HIS A 1 83 ? 5.663 -4.962 0.279 1.00 96.62 83 HIS A C 1
ATOM 592 O O . HIS A 1 83 ? 6.718 -5.225 0.850 1.00 96.62 83 HIS A O 1
ATOM 598 N N . TYR A 1 84 ? 5.595 -4.423 -0.931 1.00 94.88 84 TYR A N 1
ATOM 599 C CA . TYR A 1 84 ? 6.739 -4.008 -1.723 1.00 94.88 84 TYR A CA 1
ATOM 600 C C . TYR A 1 84 ? 6.892 -2.486 -1.711 1.00 94.88 84 TYR A C 1
ATOM 602 O O . TYR A 1 84 ? 5.912 -1.757 -1.873 1.00 94.88 84 TYR A O 1
ATOM 610 N N . ASP A 1 85 ? 8.126 -2.004 -1.593 1.00 93.25 85 ASP A N 1
ATOM 611 C CA . ASP A 1 85 ? 8.492 -0.605 -1.833 1.00 93.25 85 ASP A CA 1
ATOM 612 C C . ASP A 1 85 ? 9.620 -0.560 -2.860 1.00 93.25 85 ASP A C 1
ATOM 614 O O . ASP A 1 85 ? 10.787 -0.814 -2.554 1.00 93.25 85 ASP A O 1
ATOM 618 N N . LEU A 1 86 ? 9.247 -0.254 -4.104 1.00 91.69 86 LEU A N 1
ATOM 619 C CA . LEU A 1 86 ? 10.143 -0.362 -5.250 1.00 91.69 86 LEU A CA 1
ATOM 620 C C . LEU A 1 86 ? 10.875 0.944 -5.566 1.00 91.69 86 LEU A C 1
ATOM 622 O O . LEU A 1 86 ? 11.579 1.009 -6.571 1.00 91.69 86 LEU A O 1
ATOM 626 N N . TRP A 1 87 ? 10.757 1.987 -4.733 1.00 85.62 87 TRP A N 1
ATOM 627 C CA . TRP A 1 87 ? 11.355 3.308 -4.995 1.00 85.62 87 TRP A CA 1
ATOM 628 C C . TRP A 1 87 ? 12.836 3.245 -5.399 1.00 85.62 87 TRP A C 1
ATOM 630 O O . TRP A 1 87 ? 13.289 4.022 -6.241 1.00 85.62 87 TRP A O 1
ATOM 640 N N . ARG A 1 88 ? 13.584 2.318 -4.790 1.00 82.00 88 ARG A N 1
ATOM 641 C CA . ARG A 1 88 ? 15.030 2.143 -4.981 1.00 82.00 88 ARG A CA 1
ATOM 642 C C . ARG A 1 88 ? 15.409 1.046 -5.972 1.00 82.00 88 ARG A C 1
ATOM 644 O O . ARG A 1 88 ? 16.588 0.730 -6.078 1.00 82.00 88 ARG A O 1
ATOM 651 N N . LEU A 1 89 ? 14.439 0.447 -6.656 1.00 80.38 89 LEU A N 1
ATOM 652 C CA . LEU A 1 89 ? 14.717 -0.621 -7.600 1.00 80.38 89 LEU A CA 1
ATOM 653 C C . LEU A 1 89 ? 15.191 -0.050 -8.944 1.00 80.38 89 LEU A C 1
ATOM 655 O O . LEU A 1 89 ? 14.474 0.712 -9.610 1.00 80.38 89 LEU A O 1
ATOM 659 N N . ASP A 1 90 ? 16.381 -0.468 -9.363 1.00 67.69 90 ASP A N 1
ATOM 660 C CA . ASP A 1 90 ? 16.966 -0.135 -10.661 1.00 67.69 90 ASP A CA 1
ATOM 661 C C . ASP A 1 90 ? 16.503 -1.137 -11.734 1.00 67.69 90 ASP A C 1
ATOM 663 O O . ASP A 1 90 ? 17.270 -1.945 -12.244 1.00 67.69 90 ASP A O 1
ATOM 667 N N . GLY A 1 91 ? 15.215 -1.072 -12.082 1.00 63.41 91 GLY A N 1
ATOM 668 C CA . GLY A 1 91 ? 14.611 -1.863 -13.163 1.00 63.41 91 GLY A CA 1
ATOM 669 C C . GLY A 1 91 ? 13.902 -3.145 -12.710 1.00 63.41 91 GLY A C 1
ATOM 670 O O . GLY A 1 91 ? 14.071 -3.613 -11.589 1.00 63.41 91 GLY A O 1
ATOM 671 N N . SER A 1 92 ? 13.060 -3.701 -13.587 1.00 63.44 92 SER A N 1
ATOM 672 C CA . SER A 1 92 ? 12.182 -4.842 -13.277 1.00 63.44 92 SER A CA 1
ATOM 673 C C . SER A 1 92 ? 12.908 -6.184 -13.145 1.00 63.44 92 SER A C 1
ATOM 675 O O . SER A 1 92 ? 12.361 -7.106 -12.548 1.00 63.44 92 SER A O 1
ATOM 677 N N . ASP A 1 93 ? 14.125 -6.308 -13.681 1.00 59.97 93 ASP A N 1
ATOM 678 C CA . ASP A 1 93 ? 14.852 -7.585 -13.765 1.00 59.97 93 ASP A CA 1
ATOM 679 C C . ASP A 1 93 ? 15.251 -8.136 -12.385 1.00 59.97 93 ASP A C 1
ATOM 681 O O . ASP A 1 93 ? 15.418 -9.341 -12.218 1.00 59.97 93 ASP A O 1
ATOM 685 N N . SER A 1 94 ? 15.307 -7.276 -11.365 1.00 66.19 94 SER A N 1
ATOM 686 C CA . SER A 1 94 ? 15.566 -7.666 -9.975 1.00 66.19 94 SER A CA 1
ATOM 687 C C . SER A 1 94 ? 14.316 -8.143 -9.217 1.00 66.19 94 SER A C 1
ATOM 689 O O . SER A 1 94 ? 14.441 -8.605 -8.088 1.00 66.19 94 SER A O 1
ATOM 691 N N . LEU A 1 95 ? 13.107 -8.067 -9.798 1.00 68.94 95 LEU A N 1
ATOM 692 C CA . LEU A 1 95 ? 11.872 -8.538 -9.139 1.00 68.94 95 LEU A CA 1
ATOM 693 C C . LEU A 1 95 ? 11.784 -10.065 -9.060 1.00 68.94 95 LEU A C 1
ATOM 695 O O . LEU A 1 95 ? 11.159 -10.587 -8.139 1.00 68.94 95 LEU A O 1
ATOM 699 N N . ALA A 1 96 ? 12.431 -10.779 -9.985 1.00 64.62 96 ALA A N 1
ATOM 700 C CA . ALA A 1 96 ? 12.500 -12.239 -9.956 1.00 64.62 96 ALA A CA 1
ATOM 701 C C . ALA A 1 96 ? 13.254 -12.767 -8.719 1.00 64.62 96 ALA A C 1
ATOM 703 O O . ALA A 1 96 ? 13.002 -13.884 -8.284 1.00 64.62 96 ALA A O 1
ATOM 704 N N . GLU A 1 97 ? 14.137 -11.956 -8.125 1.00 66.19 97 GLU A N 1
ATOM 705 C CA . GLU A 1 97 ? 14.853 -12.279 -6.882 1.00 66.19 97 GLU A CA 1
ATOM 706 C C . GLU A 1 97 ? 14.036 -11.961 -5.615 1.00 66.19 97 GLU A C 1
ATOM 708 O O . GLU A 1 97 ? 14.477 -12.264 -4.509 1.00 66.19 97 GLU A O 1
ATOM 713 N N . LEU A 1 98 ? 12.856 -11.344 -5.758 1.00 77.38 98 LEU A N 1
ATOM 714 C CA . LEU A 1 98 ? 11.995 -10.908 -4.651 1.00 77.38 98 LEU A CA 1
ATOM 715 C C . LEU A 1 98 ? 10.720 -11.755 -4.519 1.00 77.38 98 LEU A C 1
ATOM 717 O O . LEU A 1 98 ? 9.686 -11.247 -4.072 1.00 77.38 98 LEU A O 1
ATOM 721 N N . ASP A 1 99 ? 10.789 -13.016 -4.953 1.00 83.06 99 ASP A N 1
ATOM 722 C CA . ASP A 1 99 ? 9.702 -14.001 -4.892 1.00 83.06 99 ASP A CA 1
ATOM 723 C C . ASP A 1 99 ? 8.373 -13.485 -5.480 1.00 83.06 99 ASP A C 1
ATOM 725 O O . ASP A 1 99 ? 7.290 -13.822 -5.007 1.00 83.06 99 ASP A O 1
ATOM 729 N N . TRP A 1 100 ? 8.437 -12.636 -6.516 1.00 89.19 100 TRP A N 1
ATOM 730 C CA . TRP A 1 100 ? 7.261 -11.960 -7.078 1.00 89.19 100 TRP A CA 1
ATOM 731 C C . TRP A 1 100 ? 6.168 -12.929 -7.539 1.00 89.19 100 TRP A C 1
ATOM 733 O O . TRP A 1 100 ? 4.986 -12.674 -7.314 1.00 89.19 100 TRP A O 1
ATOM 743 N N . ASP A 1 101 ? 6.539 -14.031 -8.193 1.00 87.38 101 ASP A N 1
ATOM 744 C CA . ASP A 1 101 ? 5.563 -14.993 -8.704 1.00 87.38 101 ASP A CA 1
ATOM 745 C C . ASP A 1 101 ? 4.805 -15.700 -7.578 1.00 87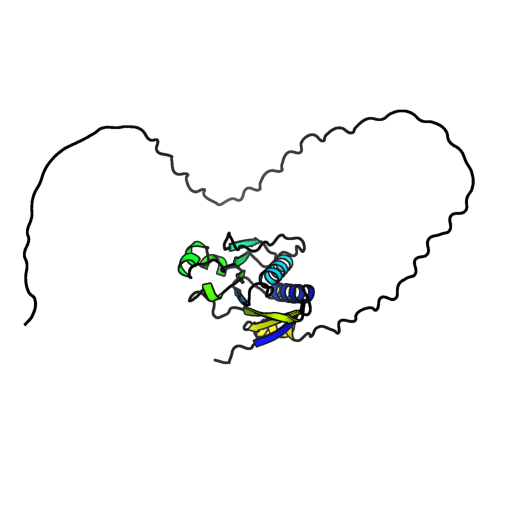.38 101 ASP A C 1
ATOM 747 O O . ASP A 1 101 ? 3.577 -15.741 -7.625 1.00 87.38 101 ASP A O 1
ATOM 751 N N . ASP A 1 102 ? 5.508 -16.142 -6.535 1.00 88.94 102 ASP A N 1
ATOM 752 C CA . ASP A 1 102 ? 4.899 -16.779 -5.362 1.00 88.94 102 ASP A CA 1
ATOM 753 C C . ASP A 1 102 ? 4.080 -15.768 -4.541 1.00 88.94 102 ASP A C 1
ATOM 755 O O . ASP A 1 102 ? 3.003 -16.080 -4.029 1.00 88.94 102 ASP A O 1
ATOM 759 N N . ALA A 1 103 ? 4.541 -14.517 -4.447 1.00 92.69 103 ALA A N 1
ATOM 760 C CA . ALA A 1 103 ? 3.836 -13.464 -3.724 1.00 92.69 103 ALA A CA 1
ATOM 761 C C . ALA A 1 103 ? 2.455 -13.151 -4.319 1.00 92.69 103 ALA A C 1
ATOM 763 O O . ALA A 1 103 ? 1.532 -12.787 -3.582 1.00 92.69 103 ALA A O 1
ATOM 764 N N . ARG A 1 104 ? 2.287 -13.321 -5.639 1.00 92.81 104 ARG A N 1
ATOM 765 C CA . ARG A 1 104 ? 1.010 -13.093 -6.335 1.00 92.81 104 ARG A CA 1
ATOM 766 C C . ARG A 1 104 ? -0.072 -14.115 -5.994 1.00 92.81 104 ARG A C 1
ATOM 768 O O . ARG A 1 104 ? -1.238 -13.814 -6.232 1.00 92.81 104 ARG A O 1
ATOM 775 N N . ASP A 1 105 ? 0.269 -15.257 -5.401 1.00 94.25 105 ASP A N 1
ATOM 776 C CA . ASP A 1 105 ? -0.736 -16.174 -4.847 1.00 94.25 105 ASP A CA 1
ATOM 777 C C . ASP A 1 105 ? -1.372 -15.610 -3.558 1.00 94.25 105 ASP A C 1
ATOM 779 O O . ASP A 1 105 ? -2.497 -15.968 -3.195 1.00 94.25 105 ASP A O 1
ATOM 783 N N . GLY A 1 106 ? -0.672 -14.699 -2.871 1.00 96.38 106 GLY A N 1
ATOM 784 C CA . GLY A 1 106 ? -1.171 -13.922 -1.736 1.00 96.38 106 GLY A CA 1
ATOM 785 C C . GLY A 1 106 ? -1.791 -12.588 -2.153 1.00 96.38 106 GLY A C 1
ATOM 786 O O . GLY A 1 106 ? -2.299 -12.429 -3.257 1.00 96.38 106 GLY A O 1
ATOM 787 N N . ILE A 1 107 ? -1.785 -11.611 -1.248 1.00 98.19 107 ILE A N 1
ATOM 788 C CA . ILE A 1 107 ? -2.152 -10.224 -1.570 1.00 98.19 107 ILE A CA 1
ATOM 789 C C . ILE A 1 107 ? -0.862 -9.432 -1.740 1.00 98.19 107 ILE A C 1
ATOM 791 O O . ILE A 1 107 ? -0.054 -9.381 -0.812 1.00 98.19 107 ILE A O 1
ATOM 795 N N . VAL A 1 108 ? -0.682 -8.758 -2.872 1.00 97.62 108 VAL A N 1
ATOM 796 C CA . VAL A 1 108 ? 0.482 -7.884 -3.077 1.00 97.62 108 VAL A CA 1
ATOM 797 C C . VAL A 1 108 ? 0.087 -6.420 -2.953 1.00 97.62 108 VAL A C 1
ATOM 799 O O . VAL A 1 108 ? -0.887 -5.954 -3.547 1.00 97.62 108 VAL A O 1
ATOM 802 N N . LEU A 1 109 ? 0.865 -5.681 -2.171 1.00 97.88 109 LEU A N 1
ATOM 803 C CA . LEU A 1 109 ? 0.709 -4.254 -1.941 1.00 97.88 109 LEU A CA 1
ATOM 804 C C . LEU A 1 109 ? 1.995 -3.554 -2.365 1.00 97.88 109 LEU A C 1
ATOM 806 O O . LEU A 1 109 ? 3.018 -3.707 -1.708 1.00 97.88 109 LEU A O 1
ATOM 810 N N . VAL A 1 110 ? 1.959 -2.799 -3.457 1.00 96.94 110 VAL A N 1
ATOM 811 C CA . VAL A 1 110 ? 3.174 -2.283 -4.101 1.00 96.94 110 VAL A CA 1
ATOM 812 C C . VAL A 1 110 ? 3.190 -0.762 -4.089 1.00 96.94 110 VAL A C 1
ATOM 814 O O . VAL A 1 110 ? 2.370 -0.121 -4.743 1.00 96.94 110 VAL A O 1
ATOM 817 N N . GLU A 1 111 ? 4.154 -0.172 -3.391 1.00 96.75 111 GLU A N 1
ATOM 818 C CA . GLU A 1 111 ? 4.516 1.235 -3.552 1.00 96.75 111 GLU A CA 1
ATOM 819 C C . GLU A 1 111 ? 5.448 1.414 -4.755 1.00 96.75 111 GLU A C 1
ATOM 821 O O . GLU A 1 111 ? 6.360 0.616 -4.974 1.00 96.75 111 GLU A O 1
ATOM 826 N N . TRP A 1 112 ? 5.233 2.498 -5.510 1.00 94.56 112 TRP A N 1
ATOM 827 C CA . TRP A 1 112 ? 6.001 2.836 -6.720 1.00 94.56 112 TRP A CA 1
ATOM 828 C C . TRP A 1 112 ? 5.907 1.769 -7.828 1.00 94.56 112 TRP A C 1
ATOM 830 O O . TRP A 1 112 ? 6.925 1.267 -8.313 1.00 94.56 112 TRP A O 1
ATOM 840 N N . PRO A 1 113 ? 4.681 1.432 -8.271 1.00 94.56 113 PRO A N 1
ATOM 841 C CA . PRO A 1 113 ? 4.427 0.331 -9.198 1.00 94.56 113 PRO A CA 1
ATOM 842 C C . PRO A 1 113 ? 4.981 0.552 -10.609 1.00 94.56 113 PRO A C 1
ATOM 844 O O . PRO A 1 113 ? 5.061 -0.407 -11.371 1.00 94.56 113 PRO A O 1
ATOM 847 N N . ASP A 1 114 ? 5.401 1.767 -10.976 1.00 91.81 114 ASP A N 1
ATOM 848 C CA . ASP A 1 114 ? 6.054 2.044 -12.268 1.00 91.81 114 ASP A CA 1
ATOM 849 C C . ASP A 1 114 ? 7.297 1.172 -12.492 1.00 91.81 114 ASP A C 1
ATOM 851 O O . ASP A 1 114 ? 7.645 0.834 -13.622 1.00 91.81 114 ASP A O 1
ATOM 855 N N . ARG A 1 115 ? 7.937 0.752 -11.396 1.00 89.69 115 ARG A N 1
ATOM 856 C CA . ARG A 1 115 ? 9.122 -0.112 -11.401 1.00 89.69 115 ARG A CA 1
ATOM 857 C C . ARG A 1 115 ? 8.819 -1.570 -11.745 1.00 89.69 115 ARG A C 1
ATOM 859 O O . ARG A 1 115 ? 9.744 -2.301 -12.078 1.00 89.69 115 ARG A O 1
ATOM 866 N N . LEU A 1 116 ? 7.547 -1.979 -11.728 1.00 89.69 116 LEU A N 1
ATOM 867 C CA . LEU A 1 116 ? 7.128 -3.311 -12.175 1.00 89.69 116 LEU A CA 1
ATOM 868 C C . LEU A 1 116 ? 7.303 -3.493 -13.688 1.00 89.69 116 LEU A C 1
ATOM 870 O O . LEU A 1 116 ? 7.488 -4.618 -14.151 1.00 89.69 116 LEU A O 1
ATOM 874 N N . GLY A 1 117 ? 7.231 -2.409 -14.471 1.00 88.94 117 GLY A N 1
ATOM 875 C CA . GLY A 1 117 ? 7.330 -2.476 -15.927 1.00 88.94 117 GLY A CA 1
ATOM 876 C C . GLY A 1 117 ? 6.349 -3.507 -16.521 1.00 88.94 117 GLY A C 1
ATOM 877 O O . GLY A 1 117 ? 5.151 -3.436 -16.230 1.00 88.94 117 GLY A O 1
ATOM 878 N N . PRO A 1 118 ? 6.821 -4.485 -17.319 1.00 88.50 118 PRO A N 1
ATOM 879 C CA . PRO A 1 118 ? 5.978 -5.538 -17.897 1.00 88.50 118 PRO A CA 1
ATOM 880 C C . PRO A 1 118 ? 5.279 -6.450 -16.878 1.00 88.50 118 PRO A C 1
ATOM 882 O O . PRO A 1 118 ? 4.313 -7.118 -17.237 1.00 88.50 118 PRO A O 1
ATOM 885 N N . LEU A 1 119 ? 5.747 -6.491 -15.625 1.00 89.12 119 LEU A N 1
ATOM 886 C CA . LEU A 1 119 ? 5.178 -7.334 -14.567 1.00 89.12 119 LEU A CA 1
ATOM 887 C C . LEU A 1 119 ? 3.949 -6.711 -13.895 1.00 89.12 119 LEU A C 1
ATOM 889 O O . LEU A 1 119 ? 3.345 -7.337 -13.024 1.00 89.12 119 LEU A O 1
ATOM 893 N N . ARG A 1 120 ? 3.566 -5.488 -14.281 1.00 92.81 120 ARG A N 1
ATOM 894 C CA . ARG A 1 120 ? 2.394 -4.799 -13.736 1.00 92.81 120 ARG A CA 1
ATOM 895 C C . ARG A 1 120 ? 1.114 -5.614 -14.004 1.00 92.81 120 ARG A C 1
ATOM 897 O O . ARG A 1 120 ? 0.744 -5.772 -15.169 1.00 92.81 120 ARG A O 1
ATOM 904 N N . PRO A 1 121 ? 0.394 -6.080 -12.965 1.00 92.44 121 PRO A N 1
ATOM 905 C CA . PRO A 1 121 ? -0.813 -6.879 -13.160 1.00 92.44 121 PRO A CA 1
ATOM 906 C C . PRO A 1 121 ? -1.934 -6.060 -13.812 1.00 92.44 121 PRO A C 1
ATOM 908 O O . PRO A 1 121 ? -2.216 -4.931 -13.403 1.00 92.44 121 PRO A O 1
ATOM 911 N N . ALA A 1 122 ? -2.580 -6.626 -14.833 1.00 92.06 122 ALA A N 1
ATOM 912 C CA . ALA A 1 122 ? -3.615 -5.943 -15.616 1.00 92.06 122 ALA A CA 1
ATOM 913 C C . ALA A 1 122 ? -4.954 -5.792 -14.866 1.00 92.06 122 ALA A C 1
ATOM 915 O O . ALA A 1 122 ? -5.772 -4.942 -15.216 1.00 92.06 122 ALA A O 1
ATOM 916 N N . ASP A 1 123 ? -5.179 -6.615 -13.847 1.00 93.38 123 ASP A N 1
ATOM 917 C CA . ASP A 1 123 ? -6.385 -6.693 -13.020 1.00 93.38 123 ASP A CA 1
ATOM 918 C C . ASP A 1 123 ? -6.217 -6.049 -11.631 1.00 93.38 123 ASP A C 1
ATOM 920 O O . ASP A 1 123 ? -7.107 -6.143 -10.778 1.00 93.38 123 ASP A O 1
ATOM 924 N N . ALA A 1 124 ? -5.098 -5.354 -11.413 1.00 96.19 124 ALA A N 1
ATOM 925 C CA . ALA A 1 124 ? -4.804 -4.680 -10.159 1.00 96.19 124 ALA A CA 1
ATOM 926 C C . ALA A 1 124 ? -5.791 -3.546 -9.833 1.00 96.19 124 ALA A C 1
ATOM 928 O O . ALA A 1 124 ? -6.313 -2.854 -10.714 1.00 96.19 124 ALA A O 1
ATOM 929 N N . LEU A 1 125 ? -5.967 -3.289 -8.536 1.00 97.31 125 LEU A N 1
ATOM 930 C CA . LEU A 1 125 ? -6.474 -2.011 -8.050 1.00 97.31 125 LEU A CA 1
ATOM 931 C C . LEU A 1 125 ? -5.328 -1.003 -8.017 1.00 97.31 125 LEU A C 1
ATOM 933 O O . LEU A 1 125 ? -4.365 -1.170 -7.273 1.00 97.31 125 LEU A O 1
ATOM 937 N N . VAL A 1 126 ? -5.459 0.078 -8.774 1.00 97.88 126 VAL A N 1
ATOM 938 C CA . VAL A 1 126 ? -4.528 1.207 -8.743 1.00 97.88 126 VAL A CA 1
ATOM 939 C C . VAL A 1 126 ? -5.113 2.307 -7.870 1.00 97.88 126 VAL A C 1
ATOM 941 O O . VAL A 1 126 ? -6.253 2.723 -8.084 1.00 97.88 126 VAL A O 1
ATOM 944 N N . ILE A 1 127 ? -4.334 2.793 -6.906 1.00 97.81 127 ILE A N 1
ATOM 945 C CA . ILE A 1 127 ? -4.686 3.911 -6.031 1.00 97.81 127 ILE A CA 1
ATOM 946 C C . ILE A 1 127 ? -3.656 5.017 -6.237 1.00 97.81 127 ILE A C 1
ATOM 948 O O . ILE A 1 127 ? -2.528 4.926 -5.754 1.00 97.81 127 ILE A O 1
ATOM 952 N N . ALA A 1 128 ? -4.053 6.067 -6.950 1.00 97.88 128 ALA A N 1
ATOM 953 C CA . ALA A 1 128 ? -3.218 7.237 -7.186 1.00 97.88 128 ALA A CA 1
ATOM 954 C C . ALA A 1 128 ? -3.515 8.326 -6.152 1.00 97.88 128 ALA A C 1
ATOM 956 O O . ALA A 1 128 ? -4.626 8.861 -6.110 1.00 97.88 128 ALA A O 1
ATOM 957 N N . PHE A 1 129 ? -2.518 8.657 -5.333 1.00 97.75 129 PHE A N 1
ATOM 958 C CA . PHE A 1 129 ? -2.592 9.694 -4.309 1.00 97.75 129 PHE A CA 1
ATOM 959 C C . PHE A 1 129 ? -2.090 11.038 -4.833 1.00 97.75 129 PHE A C 1
ATOM 961 O O . PHE A 1 129 ? -1.033 11.123 -5.462 1.00 97.75 129 PHE A O 1
ATOM 968 N N . ARG A 1 130 ? -2.811 12.108 -4.497 1.00 97.00 130 ARG A N 1
ATOM 969 C CA . ARG A 1 130 ? -2.406 13.497 -4.739 1.00 97.00 130 ARG A CA 1
ATOM 970 C C . ARG A 1 130 ? -2.427 14.298 -3.446 1.00 97.00 130 ARG A C 1
ATOM 972 O O . ARG A 1 130 ? -3.284 14.093 -2.586 1.00 97.00 130 ARG A O 1
ATOM 979 N N . LEU A 1 131 ? -1.473 15.217 -3.322 1.00 95.00 131 LEU A N 1
ATOM 980 C CA . LEU A 1 131 ? -1.430 16.187 -2.232 1.00 95.00 131 LEU A CA 1
ATOM 981 C C . LEU A 1 131 ? -2.553 17.219 -2.41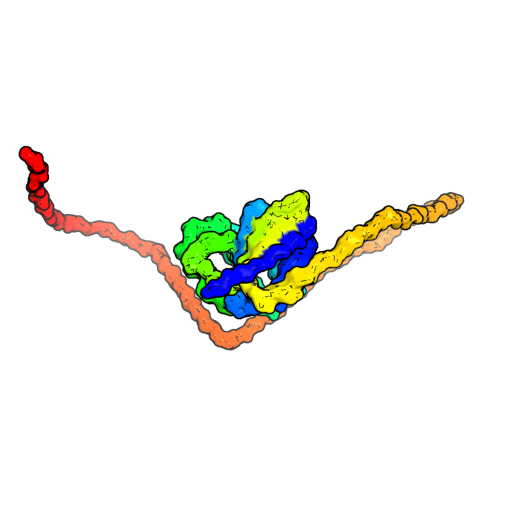3 1.00 95.00 131 LEU A C 1
ATOM 983 O O . LEU A 1 131 ? -2.715 17.767 -3.501 1.00 95.00 131 LEU A O 1
ATOM 987 N N . GLY A 1 132 ? -3.313 17.472 -1.349 1.00 91.12 132 GLY A N 1
ATOM 988 C CA . GLY A 1 132 ? -4.250 18.590 -1.239 1.00 91.12 132 GLY A CA 1
ATOM 989 C C . GLY A 1 132 ? -3.710 19.688 -0.320 1.00 91.12 132 GLY A C 1
ATOM 990 O O . GLY A 1 132 ? -2.533 19.695 0.046 1.00 91.12 132 GLY A O 1
ATOM 991 N N . GLU A 1 133 ? -4.576 20.622 0.074 1.00 89.06 133 GLU A N 1
ATOM 992 C CA . GLU A 1 133 ? -4.216 21.677 1.025 1.00 89.06 133 GLU A CA 1
ATOM 993 C C . GLU A 1 133 ? -4.013 21.114 2.442 1.00 89.06 133 GLU A C 1
ATOM 995 O O . GLU A 1 133 ? -4.835 20.358 2.963 1.00 89.06 133 GLU A O 1
ATOM 1000 N N . GLY A 1 134 ? -2.906 21.496 3.087 1.00 91.06 134 GLY A N 1
ATOM 1001 C CA . GLY A 1 134 ? -2.562 21.037 4.433 1.00 91.06 134 GLY A CA 1
ATOM 1002 C C . GLY A 1 134 ? -2.366 19.517 4.514 1.00 91.06 134 GLY A C 1
ATOM 1003 O O . GLY A 1 134 ? -1.509 18.936 3.841 1.00 91.06 134 GLY A O 1
ATOM 1004 N N . GLU A 1 135 ? -3.151 18.868 5.372 1.00 90.19 135 GLU A N 1
ATOM 1005 C CA . GLU A 1 135 ? -3.105 17.413 5.578 1.00 90.19 135 GLU A CA 1
ATOM 1006 C C . GLU A 1 135 ? -3.989 16.635 4.594 1.00 90.19 135 GLU A C 1
ATOM 1008 O O . GLU A 1 135 ? -3.894 15.409 4.528 1.00 90.19 135 GLU A O 1
ATOM 1013 N N . ALA A 1 136 ? -4.800 17.328 3.789 1.00 93.94 136 ALA A N 1
ATOM 1014 C CA . ALA A 1 136 ? -5.727 16.683 2.875 1.00 93.94 136 ALA A CA 1
ATOM 1015 C C . ALA A 1 136 ? -4.996 15.969 1.732 1.00 93.94 136 ALA A C 1
ATOM 1017 O O . ALA A 1 136 ? -3.956 16.417 1.236 1.00 93.94 136 ALA A O 1
ATOM 1018 N N . ARG A 1 137 ? -5.567 14.856 1.284 1.00 95.62 137 ARG A N 1
ATOM 1019 C CA . ARG A 1 137 ? -5.155 14.085 0.112 1.00 95.62 137 ARG A CA 1
ATOM 1020 C C . ARG A 1 137 ? -6.374 13.780 -0.748 1.00 95.62 137 ARG A C 1
ATOM 1022 O O . ARG A 1 137 ? -7.515 13.821 -0.295 1.00 95.62 137 ARG A O 1
ATOM 1029 N N . GLU A 1 138 ? -6.125 13.427 -1.993 1.00 96.50 138 GLU A N 1
ATOM 1030 C CA . GLU A 1 138 ? -7.125 12.846 -2.882 1.00 96.50 138 GLU A CA 1
ATOM 1031 C C . GLU A 1 138 ? -6.617 11.482 -3.343 1.00 96.50 138 GLU A C 1
ATOM 1033 O O . GLU A 1 138 ? -5.447 11.353 -3.705 1.00 96.50 138 GLU A O 1
ATOM 1038 N N . ALA A 1 139 ? -7.481 10.468 -3.324 1.00 96.94 139 ALA A N 1
ATOM 1039 C CA . ALA A 1 139 ? -7.178 9.147 -3.860 1.00 96.94 139 ALA A CA 1
ATOM 1040 C C . ALA A 1 139 ? -8.076 8.850 -5.061 1.00 96.94 139 ALA A C 1
ATOM 1042 O O . ALA A 1 139 ? -9.302 8.881 -4.953 1.00 96.94 139 ALA A O 1
ATOM 1043 N N . THR A 1 140 ? -7.471 8.526 -6.201 1.00 96.31 140 THR A N 1
ATOM 1044 C CA . THR A 1 140 ? -8.183 8.025 -7.381 1.00 96.31 140 THR A CA 1
ATOM 1045 C C . THR A 1 140 ? -7.982 6.520 -7.491 1.00 96.31 140 THR A C 1
ATOM 1047 O O . THR A 1 140 ? -6.862 6.051 -7.672 1.00 96.31 140 THR A O 1
ATOM 1050 N N . LEU A 1 141 ? -9.074 5.769 -7.376 1.00 96.12 141 LEU A N 1
ATOM 1051 C CA . LEU A 1 141 ? -9.113 4.315 -7.447 1.00 96.12 141 LEU A CA 1
ATOM 1052 C C . LEU A 1 141 ? -9.506 3.891 -8.861 1.00 96.12 141 LEU A C 1
ATOM 1054 O O . LEU A 1 141 ? -10.559 4.303 -9.349 1.00 96.12 141 LEU A O 1
ATOM 1058 N N . THR A 1 142 ? -8.696 3.050 -9.496 1.00 95.25 142 THR A N 1
ATOM 1059 C CA . THR A 1 142 ? -8.947 2.499 -10.835 1.00 95.25 142 THR A CA 1
ATOM 1060 C C . THR A 1 142 ? -8.814 0.982 -10.797 1.00 95.25 142 THR A C 1
ATOM 1062 O O . THR A 1 142 ? -7.829 0.466 -10.281 1.00 95.25 142 THR A O 1
ATOM 1065 N N . GLY A 1 143 ? -9.798 0.269 -11.344 1.00 93.75 143 GLY A N 1
ATOM 1066 C CA . GLY A 1 143 ? -9.894 -1.189 -11.215 1.00 93.75 143 GLY A CA 1
ATOM 1067 C C . GLY A 1 143 ? -10.895 -1.613 -10.139 1.00 93.75 143 GLY A C 1
ATOM 1068 O O . GLY A 1 143 ? -11.519 -0.782 -9.479 1.00 93.75 143 GLY A O 1
ATOM 1069 N N . TRP A 1 144 ? -11.120 -2.925 -10.025 1.00 91.88 144 TRP A N 1
ATOM 1070 C CA . TRP A 1 144 ? -12.077 -3.533 -9.083 1.00 91.88 144 TRP A CA 1
ATOM 1071 C C . TRP A 1 144 ? -13.466 -2.866 -9.061 1.00 91.88 144 TRP A C 1
ATOM 1073 O O . TRP A 1 144 ? -14.079 -2.720 -8.002 1.00 91.88 144 TRP A O 1
ATOM 1083 N N . ALA A 1 145 ? -13.978 -2.473 -10.232 1.00 83.88 145 ALA A N 1
ATOM 1084 C CA . ALA A 1 145 ? -15.213 -1.700 -10.400 1.00 83.88 145 ALA A CA 1
ATOM 1085 C C . ALA A 1 145 ? -16.383 -2.206 -9.536 1.00 83.88 145 ALA A C 1
ATOM 1087 O O . ALA A 1 145 ? -17.016 -1.420 -8.819 1.00 83.88 145 ALA A O 1
ATOM 1088 N N . GLU A 1 146 ? -16.594 -3.525 -9.580 1.00 84.44 146 GLU A N 1
ATOM 1089 C CA . GLU A 1 146 ? -17.664 -4.259 -8.899 1.00 84.44 146 GLU A CA 1
ATOM 1090 C C . GLU A 1 146 ? -17.452 -4.369 -7.382 1.00 84.44 146 GLU A C 1
ATOM 1092 O O . GLU A 1 146 ? -18.417 -4.383 -6.623 1.00 84.44 146 GLU A O 1
ATOM 1097 N N . ARG A 1 147 ? -16.196 -4.414 -6.912 1.00 88.19 147 ARG A N 1
ATOM 1098 C CA . ARG A 1 147 ? -15.877 -4.546 -5.476 1.00 88.19 147 ARG A CA 1
ATOM 1099 C C . ARG A 1 147 ? -15.846 -3.186 -4.776 1.00 88.19 147 ARG A C 1
ATOM 1101 O O . ARG A 1 147 ? -16.344 -3.049 -3.665 1.00 88.19 147 ARG A O 1
ATOM 1108 N N . VAL A 1 148 ? -15.278 -2.172 -5.432 1.00 83.81 148 VAL A N 1
ATOM 1109 C CA . VAL A 1 148 ? -15.054 -0.829 -4.863 1.00 83.81 148 VAL A CA 1
ATOM 1110 C C . VAL A 1 148 ? -16.317 0.038 -4.907 1.00 83.81 148 VAL A C 1
ATOM 1112 O O . VAL A 1 148 ? -16.481 0.944 -4.088 1.00 83.81 148 VAL A O 1
ATOM 1115 N N . GLY A 1 149 ? -17.238 -0.227 -5.838 1.00 71.75 149 GLY A N 1
ATOM 1116 C CA . GLY A 1 149 ? -18.421 0.614 -6.053 1.00 71.75 149 GLY A CA 1
ATOM 1117 C C . GLY A 1 149 ? -19.314 0.845 -4.841 1.00 71.75 149 GLY A C 1
ATOM 1118 O O . GLY A 1 149 ? -19.626 2.005 -4.564 1.00 71.75 149 GLY A O 1
ATOM 1119 N N . PRO A 1 150 ? -19.662 -0.196 -4.074 1.00 66.81 150 PRO A N 1
ATOM 1120 C CA . PRO A 1 150 ? -20.453 -0.039 -2.857 1.00 66.81 150 PRO A CA 1
ATOM 1121 C C . PRO A 1 150 ? -19.748 0.769 -1.754 1.00 66.81 150 PRO A C 1
ATOM 1123 O O . PRO A 1 150 ? -20.407 1.345 -0.894 1.00 66.81 150 PRO A O 1
ATOM 1126 N N . VAL A 1 151 ? -18.412 0.818 -1.765 1.00 64.62 151 VAL A N 1
ATOM 1127 C CA . VAL A 1 151 ? -17.599 1.340 -0.656 1.00 64.62 151 VAL A CA 1
ATOM 1128 C C . VAL A 1 151 ? -17.309 2.835 -0.784 1.00 64.62 151 VAL A C 1
ATOM 1130 O O . VAL A 1 151 ? -17.284 3.535 0.226 1.00 64.62 151 VAL A O 1
ATOM 1133 N N . VAL A 1 152 ? -17.124 3.328 -2.011 1.00 63.00 152 VAL A N 1
ATOM 1134 C CA . VAL A 1 152 ? -16.781 4.736 -2.293 1.00 63.00 152 VAL A CA 1
ATOM 1135 C C . VAL A 1 152 ? -18.018 5.640 -2.414 1.00 63.00 152 VAL A C 1
ATOM 1137 O O . VAL A 1 152 ? -17.923 6.849 -2.230 1.00 63.00 152 VAL A O 1
ATOM 1140 N N . ALA A 1 153 ? -19.202 5.073 -2.663 1.00 55.16 153 ALA A N 1
ATOM 1141 C CA . ALA A 1 153 ? -20.452 5.836 -2.754 1.00 55.16 153 ALA A CA 1
ATOM 1142 C C . ALA A 1 153 ? -20.935 6.412 -1.405 1.00 55.16 153 ALA A C 1
ATOM 1144 O O . ALA A 1 153 ? -21.808 7.278 -1.380 1.00 55.16 153 ALA A O 1
ATOM 1145 N N . MET A 1 154 ? -20.375 5.959 -0.280 1.00 48.53 154 MET A N 1
ATOM 1146 C CA . MET A 1 154 ? -20.647 6.550 1.027 1.00 48.53 154 MET A CA 1
ATOM 1147 C C . MET A 1 154 ? -19.724 7.758 1.217 1.00 48.53 154 MET A C 1
ATOM 1149 O O . MET A 1 154 ? -18.592 7.611 1.675 1.00 48.53 154 MET A O 1
ATOM 1153 N N . SER A 1 155 ? -20.196 8.949 0.830 1.00 46.44 155 SER A N 1
ATOM 1154 C CA . SER A 1 155 ? -19.543 10.228 1.139 1.00 46.44 155 SER A CA 1
ATOM 1155 C C . SER A 1 155 ? -19.125 10.299 2.616 1.00 46.44 155 SER A C 1
ATOM 1157 O O . SER A 1 155 ? -19.790 9.686 3.460 1.00 46.44 155 SER A O 1
ATOM 1159 N N . PRO A 1 156 ? -18.082 11.077 2.971 1.00 44.75 156 PRO A N 1
ATOM 1160 C CA . PRO A 1 156 ? -17.860 11.413 4.367 1.00 44.75 156 PRO A CA 1
ATOM 1161 C C . PRO A 1 156 ? -19.146 12.074 4.868 1.00 44.75 156 PRO A C 1
ATOM 1163 O O . PRO A 1 156 ? -19.574 13.101 4.339 1.00 44.75 156 PRO A O 1
ATOM 1166 N N . GLY A 1 157 ? -19.811 11.452 5.846 1.00 40.59 157 GLY A N 1
ATOM 1167 C CA . GLY A 1 157 ? -20.861 12.139 6.592 1.00 40.59 157 GLY A CA 1
ATOM 1168 C C . GLY A 1 157 ? -20.294 13.474 7.084 1.00 40.59 157 GLY A C 1
ATOM 1169 O O . GLY A 1 157 ? -19.088 13.541 7.340 1.00 40.59 157 GLY A O 1
ATOM 1170 N N . PRO A 1 158 ? -21.105 14.544 7.167 1.00 38.66 158 PRO A N 1
ATOM 1171 C CA . PRO A 1 158 ? -20.599 15.858 7.532 1.00 38.66 158 PRO A CA 1
ATOM 1172 C C . PRO A 1 158 ? -19.790 15.723 8.819 1.00 38.66 158 PRO A C 1
ATOM 1174 O O . PRO A 1 158 ? -20.310 15.270 9.840 1.00 38.66 158 PRO A O 1
ATOM 1177 N N . SER A 1 159 ? -18.507 16.076 8.745 1.00 47.69 159 SER A N 1
ATOM 1178 C CA . SER A 1 159 ? -17.627 16.219 9.894 1.00 47.69 159 SER A CA 1
ATOM 1179 C C . SER A 1 159 ? -18.196 17.336 10.764 1.00 47.69 159 SER A C 1
ATOM 1181 O O . SER A 1 159 ? -17.823 18.505 10.645 1.00 47.69 159 SER A O 1
ATOM 1183 N N . GLY A 1 160 ? -19.169 16.990 11.601 1.00 36.56 160 GLY A N 1
ATOM 1184 C CA . GLY A 1 160 ? -19.627 17.839 12.677 1.00 36.56 160 GLY A CA 1
ATOM 1185 C C . GLY A 1 160 ? -18.456 18.004 13.626 1.00 36.56 160 GLY A C 1
ATOM 1186 O O . GLY A 1 160 ? -18.168 17.109 14.413 1.00 36.56 160 GLY A O 1
ATOM 1187 N N . ARG A 1 161 ? -17.760 19.139 13.546 1.00 40.69 161 ARG A N 1
ATOM 1188 C CA . ARG A 1 161 ? -16.960 19.616 14.671 1.00 40.69 161 ARG A CA 1
ATOM 1189 C C . ARG A 1 161 ? -17.918 19.775 15.855 1.00 40.69 161 ARG A C 1
ATOM 1191 O O . ARG A 1 161 ? -18.814 20.615 15.757 1.00 40.69 161 ARG A O 1
ATOM 1198 N N . PRO A 1 162 ? -17.757 19.062 16.981 1.00 37.75 162 PRO A N 1
ATOM 1199 C CA . PRO A 1 162 ? -18.269 19.602 18.223 1.00 37.75 162 PRO A CA 1
ATOM 1200 C C . PRO A 1 162 ? -17.474 20.881 18.516 1.00 37.75 162 PRO A C 1
ATOM 1202 O O . PRO A 1 162 ? -16.247 20.861 18.635 1.00 37.75 162 PRO A O 1
ATOM 1205 N N . SER A 1 163 ? -18.172 22.015 18.569 1.00 42.62 163 SER A N 1
ATOM 1206 C CA . SER A 1 163 ? -17.643 23.253 19.142 1.00 42.62 163 SER A CA 1
ATOM 1207 C C . SER A 1 163 ? -17.052 22.964 20.526 1.00 42.62 163 SER A C 1
ATOM 1209 O O . SER A 1 163 ? -17.691 22.254 21.306 1.00 42.62 163 SER A O 1
ATOM 1211 N N . PRO A 1 164 ? -15.887 23.524 20.896 1.00 42.09 164 PRO A N 1
ATOM 1212 C CA . PRO A 1 164 ? -15.418 23.448 22.269 1.00 42.09 164 PRO A CA 1
ATOM 1213 C C . PRO A 1 164 ? -16.242 24.416 23.128 1.00 42.09 164 PRO A C 1
ATOM 1215 O O . PRO A 1 164 ? -15.841 25.549 23.378 1.00 42.09 164 PRO A O 1
ATOM 1218 N N . SER A 1 165 ? -17.418 23.988 23.587 1.00 42.44 165 SER A N 1
ATOM 1219 C CA . SER A 1 165 ? -17.992 24.555 24.806 1.00 42.44 165 SER A CA 1
ATOM 1220 C C . SER A 1 165 ? -17.268 23.904 25.980 1.00 42.44 165 SER A C 1
ATOM 1222 O O . SER A 1 165 ? -17.559 22.767 26.352 1.00 42.44 165 SER A O 1
ATOM 1224 N N . SER A 1 166 ? -16.271 24.609 26.507 1.00 41.16 166 SER A N 1
ATOM 1225 C CA . SER A 1 166 ? -15.533 24.242 27.712 1.00 41.16 166 SER A CA 1
ATOM 1226 C C . SER A 1 166 ? -16.483 23.854 28.851 1.00 41.16 166 SER A C 1
ATOM 1228 O O . SER A 1 166 ? -17.335 24.664 29.217 1.00 41.16 166 SER A O 1
ATOM 1230 N N . PRO A 1 167 ? -16.318 22.693 29.503 1.00 41.19 167 PRO A N 1
ATOM 1231 C CA . PRO A 1 167 ? -16.784 22.538 30.867 1.00 41.19 167 PRO A CA 1
ATOM 1232 C C . PRO A 1 167 ? -15.824 23.336 31.752 1.00 41.19 167 PRO A C 1
ATOM 1234 O O . PRO A 1 167 ? -14.640 23.012 31.857 1.00 41.19 167 PRO A O 1
ATOM 1237 N N . SER A 1 168 ? -16.319 24.409 32.365 1.00 44.62 168 SER A N 1
ATOM 1238 C CA . SER A 1 168 ? -15.613 25.134 33.418 1.00 44.62 168 SER A CA 1
ATOM 1239 C C . SER A 1 168 ? -15.398 24.198 34.609 1.00 44.62 168 SER A C 1
ATOM 1241 O O . SER A 1 168 ? -16.276 24.043 35.458 1.00 44.62 168 SER A O 1
ATOM 1243 N N . TRP A 1 169 ? -14.243 23.543 34.663 1.00 38.06 169 TRP A N 1
ATOM 1244 C CA . TRP A 1 169 ? -13.801 22.844 35.860 1.00 38.06 169 TRP A CA 1
ATOM 1245 C C . TRP A 1 169 ? -13.367 23.890 36.894 1.00 38.06 169 TRP A C 1
ATOM 1247 O O . TRP A 1 169 ? -12.439 24.660 36.649 1.00 38.06 169 TRP A O 1
ATOM 1257 N N . GLN A 1 170 ? -14.068 23.950 38.028 1.00 48.16 170 GLN A N 1
ATOM 1258 C CA . GLN A 1 170 ? -13.673 24.743 39.193 1.00 48.16 170 GLN A CA 1
ATOM 1259 C C . GLN A 1 170 ? -13.048 23.806 40.239 1.00 48.16 170 GLN A C 1
ATOM 1261 O O . GLN A 1 170 ? -13.684 22.811 40.598 1.00 48.16 170 GLN A O 1
ATOM 1266 N N . PRO A 1 171 ? -11.839 24.088 40.753 1.00 40.25 171 PRO A N 1
ATOM 1267 C CA . PRO A 1 171 ? -11.292 23.338 41.877 1.00 40.25 171 PRO A CA 1
ATOM 1268 C C . PRO A 1 171 ? -12.066 23.662 43.170 1.00 40.25 171 PRO A C 1
ATOM 1270 O O . PRO A 1 171 ? -12.495 24.805 43.352 1.00 40.25 171 PRO A O 1
ATOM 1273 N N . PRO A 1 172 ? -12.226 22.706 44.104 1.00 42.44 172 PRO A N 1
ATOM 1274 C CA . PRO A 1 172 ? -12.808 22.999 45.407 1.00 42.44 172 PRO A CA 1
ATOM 1275 C C . PRO A 1 172 ? -11.865 23.872 46.249 1.00 42.44 172 PRO A C 1
ATOM 1277 O O . PRO A 1 172 ? -10.650 23.670 46.278 1.00 42.44 172 PRO A O 1
ATOM 1280 N N . ALA A 1 173 ? -12.450 24.845 46.949 1.00 43.62 173 ALA A N 1
ATOM 1281 C CA . ALA A 1 173 ? -11.755 25.761 47.842 1.00 43.62 173 ALA A CA 1
ATOM 1282 C C . ALA A 1 173 ? -11.139 25.022 49.045 1.00 43.62 173 ALA A C 1
ATOM 1284 O O . ALA A 1 173 ? -11.836 24.348 49.805 1.00 43.62 173 ALA A O 1
ATOM 1285 N N . LEU A 1 174 ? -9.830 25.192 49.245 1.00 39.22 174 LEU A N 1
ATOM 1286 C CA . LEU A 1 174 ? -9.135 24.809 50.473 1.00 39.22 174 LEU A CA 1
ATOM 1287 C C . LEU A 1 174 ? -9.470 25.825 51.576 1.00 39.22 174 LEU A C 1
ATOM 1289 O O . LEU A 1 174 ? -9.162 27.008 51.444 1.00 39.22 174 LEU A O 1
ATOM 1293 N N . SER A 1 175 ? -10.074 25.360 52.671 1.00 46.22 175 SER A N 1
ATOM 1294 C CA . SER A 1 175 ? -10.135 26.107 53.936 1.00 46.22 175 SER A CA 1
ATOM 1295 C C . SER A 1 175 ? -8.954 25.700 54.829 1.00 46.22 175 SER A C 1
ATOM 1297 O O . SER A 1 175 ? -8.607 24.516 54.852 1.00 46.22 175 SER A O 1
ATOM 1299 N N . PRO A 1 176 ? -8.323 26.629 55.572 1.00 49.81 176 PRO A N 1
ATOM 1300 C CA . PRO A 1 176 ? -7.141 26.332 56.369 1.00 49.81 176 PRO A CA 1
ATOM 1301 C C . PRO A 1 176 ? -7.538 25.879 57.775 1.00 49.81 176 PRO A C 1
ATOM 1303 O O . PRO A 1 176 ? -8.297 26.560 58.461 1.00 49.81 176 PRO A O 1
ATOM 1306 N N . SER A 1 177 ? -7.002 24.755 58.249 1.00 40.69 177 SER A N 1
ATOM 1307 C CA . SER A 1 177 ? -7.037 24.396 59.672 1.00 40.69 177 SER A CA 1
ATOM 1308 C C . SER A 1 177 ? -5.927 23.402 60.024 1.00 40.69 177 SER A C 1
ATOM 1310 O O . SER A 1 177 ? -5.936 22.272 59.557 1.00 40.69 177 SER A O 1
ATOM 1312 N N . GLY A 1 178 ? -5.017 23.829 60.907 1.00 38.25 178 GLY A N 1
ATOM 1313 C CA . GLY A 1 178 ? -4.553 22.997 62.026 1.00 38.25 178 GLY A CA 1
ATOM 1314 C C . GLY A 1 178 ? -3.401 22.007 61.807 1.00 38.25 178 GLY A C 1
ATOM 1315 O O . GLY A 1 178 ? -3.621 20.822 61.624 1.00 38.25 178 GLY A O 1
ATOM 1316 N N . GLN A 1 179 ? -2.174 22.516 61.943 1.00 41.25 179 GLN A N 1
ATOM 1317 C CA . GLN A 1 179 ? -1.034 21.983 62.718 1.00 41.25 179 GLN A CA 1
ATOM 1318 C C . GLN A 1 179 ? -1.077 20.518 63.223 1.00 41.25 179 GLN A C 1
ATOM 1320 O O . GLN A 1 179 ? -1.901 20.187 64.074 1.00 41.25 179 GLN A O 1
ATOM 1325 N N . SER A 1 180 ? -0.045 19.724 62.896 1.00 35.94 180 SER A N 1
ATOM 1326 C CA . SER A 1 180 ? 1.005 19.245 63.837 1.00 35.94 180 SER A CA 1
ATOM 1327 C C . SER A 1 180 ? 1.745 18.010 63.295 1.00 35.94 180 SER A C 1
ATOM 1329 O O . SER A 1 180 ? 1.130 17.030 62.891 1.00 35.94 180 SER A O 1
ATOM 1331 N N . ALA A 1 181 ? 3.081 18.059 63.324 1.00 40.25 181 ALA A N 1
ATOM 1332 C CA . ALA A 1 181 ? 3.976 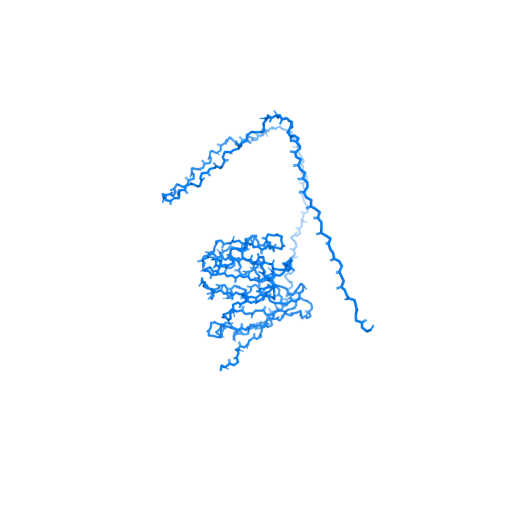16.898 63.207 1.00 40.25 181 ALA A CA 1
ATOM 1333 C C . ALA A 1 181 ? 3.992 16.112 64.546 1.00 40.25 181 ALA A C 1
ATOM 1335 O O . ALA A 1 181 ? 3.580 16.692 65.556 1.00 40.25 181 ALA A O 1
ATOM 1336 N N . PRO A 1 182 ? 4.462 14.842 64.615 1.00 49.06 182 PRO A N 1
ATOM 1337 C CA . PRO A 1 182 ? 5.909 14.576 64.561 1.00 49.06 182 PRO A CA 1
ATOM 1338 C C . PRO A 1 182 ? 6.370 13.224 63.943 1.00 49.06 182 PRO A C 1
ATOM 1340 O O . PRO A 1 182 ? 5.641 12.243 63.895 1.00 49.06 182 PRO A O 1
ATOM 1343 N N . SER A 1 183 ? 7.650 13.222 63.545 1.00 34.97 183 SER A N 1
ATOM 1344 C CA . SER A 1 183 ? 8.681 12.165 63.660 1.00 34.97 183 SER A CA 1
ATOM 1345 C C . SER A 1 183 ? 8.494 10.740 63.085 1.00 34.97 183 SER A C 1
ATOM 1347 O O . SER A 1 183 ? 7.715 9.929 63.571 1.00 34.97 183 SER A O 1
ATOM 1349 N N . SER A 1 184 ? 9.386 10.413 62.136 1.00 41.25 184 SER A N 1
ATOM 1350 C CA . SER A 1 184 ? 9.914 9.089 61.714 1.00 41.25 184 SER A CA 1
ATOM 1351 C C . SER A 1 184 ? 10.504 8.258 62.895 1.00 41.25 184 SER A C 1
ATOM 1353 O O . SER A 1 184 ? 10.619 8.841 63.975 1.00 41.25 184 SER A O 1
ATOM 1355 N N . PRO A 1 185 ? 11.015 6.995 62.751 1.00 54.22 185 PRO A N 1
ATOM 1356 C CA . PRO A 1 185 ? 11.441 6.289 61.522 1.00 54.22 185 PRO A CA 1
ATOM 1357 C C . PRO A 1 185 ? 11.244 4.741 61.475 1.00 54.22 185 PRO A C 1
ATOM 1359 O O . PRO A 1 185 ? 10.730 4.125 62.398 1.00 54.22 185 PRO A O 1
ATOM 1362 N N . LEU A 1 186 ? 11.778 4.143 60.392 1.00 37.72 186 LEU A N 1
ATOM 1363 C CA . LEU A 1 186 ? 12.266 2.756 60.203 1.00 37.72 186 LEU A CA 1
ATOM 1364 C C . LEU A 1 186 ? 11.397 1.765 59.402 1.00 37.72 186 LEU A C 1
ATOM 1366 O O . LEU A 1 186 ? 10.422 1.205 59.885 1.00 37.72 186 LEU A O 1
ATOM 1370 N N . GLY A 1 187 ? 11.940 1.404 58.231 1.00 36.56 187 GLY A N 1
ATOM 1371 C CA . GLY A 1 187 ? 12.212 0.005 57.885 1.00 36.56 187 GLY A CA 1
ATOM 1372 C C . GLY A 1 187 ? 11.174 -0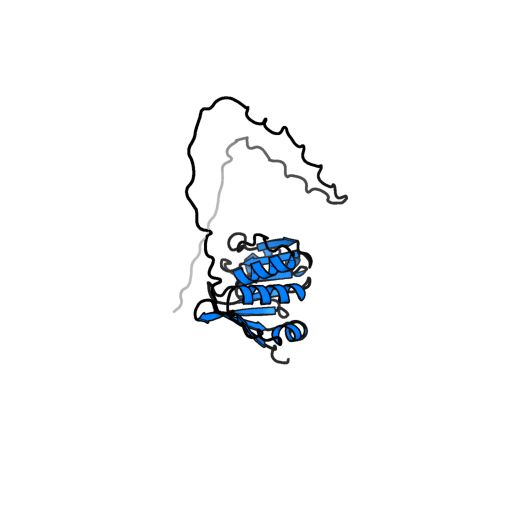.729 57.036 1.00 36.56 187 GLY A C 1
ATOM 1373 O O . GLY A 1 187 ? 10.091 -1.036 57.519 1.00 36.56 187 GLY A O 1
ATOM 1374 N N . ARG A 1 188 ? 11.573 -1.103 55.808 1.00 41.94 188 ARG A N 1
ATOM 1375 C CA . ARG A 1 188 ? 11.327 -2.394 55.107 1.00 41.94 188 ARG A CA 1
ATOM 1376 C C . ARG A 1 188 ? 11.879 -2.267 53.676 1.00 41.94 188 ARG A C 1
ATOM 1378 O O . ARG A 1 188 ? 11.483 -1.382 52.937 1.00 41.94 188 ARG A O 1
ATOM 1385 N N . SER A 1 189 ? 13.028 -2.891 53.410 1.00 41.81 189 SER A N 1
ATOM 1386 C CA . SER A 1 189 ? 13.181 -4.189 52.719 1.00 41.81 189 SER A CA 1
ATOM 1387 C C . SER A 1 189 ? 12.747 -4.167 51.250 1.00 41.81 189 SER A C 1
ATOM 1389 O O . SER A 1 189 ? 11.571 -4.029 50.936 1.00 41.81 189 SER A O 1
ATOM 1391 N N . ALA A 1 190 ? 13.745 -4.326 50.377 1.00 50.78 190 ALA A N 1
ATOM 1392 C CA . ALA A 1 190 ? 13.620 -4.484 48.934 1.00 50.78 190 ALA A CA 1
ATOM 1393 C C . ALA A 1 190 ? 12.871 -5.781 48.555 1.00 50.78 190 ALA A C 1
ATOM 1395 O O . ALA A 1 190 ? 12.977 -6.773 49.282 1.00 50.78 190 ALA A O 1
ATOM 1396 N N . PRO A 1 191 ? 12.157 -5.816 47.417 1.00 53.31 191 PRO A N 1
ATOM 1397 C CA . PRO A 1 191 ? 11.604 -7.056 46.885 1.00 53.31 191 PRO A CA 1
ATOM 1398 C C . PRO A 1 191 ? 12.692 -7.906 46.192 1.00 53.31 191 PRO A C 1
ATOM 1400 O O . PRO A 1 191 ? 13.616 -7.346 45.598 1.00 53.31 191 PRO A O 1
ATOM 1403 N N . PRO A 1 192 ? 12.602 -9.250 46.236 1.00 50.97 192 PRO A N 1
ATOM 1404 C CA . PRO A 1 192 ? 13.529 -10.129 45.530 1.00 50.97 192 PRO A CA 1
ATOM 1405 C C . PRO A 1 192 ? 13.243 -10.188 44.021 1.00 50.97 192 PRO A C 1
ATOM 1407 O O . PRO A 1 192 ? 12.098 -10.096 43.576 1.00 50.97 192 PRO A O 1
ATOM 1410 N N . SER A 1 193 ? 14.308 -10.398 43.246 1.00 52.03 193 SER A N 1
ATOM 1411 C CA . SER A 1 193 ? 14.289 -10.663 41.804 1.00 52.03 193 SER A CA 1
ATOM 1412 C C . SER A 1 193 ? 13.475 -11.919 41.455 1.00 52.03 193 SER A C 1
ATOM 1414 O O . SER A 1 193 ? 13.605 -12.932 42.148 1.00 52.03 193 SER A O 1
ATOM 1416 N N . PRO A 1 194 ? 12.695 -11.929 40.358 1.00 51.72 194 PRO A N 1
ATOM 1417 C CA . PRO A 1 194 ? 12.051 -13.150 39.897 1.00 51.72 194 PRO A CA 1
ATOM 1418 C C . PRO A 1 194 ? 13.063 -14.082 39.214 1.00 51.72 194 PRO A C 1
ATOM 1420 O O . PRO A 1 194 ? 13.702 -13.738 38.221 1.00 51.72 194 PRO A O 1
ATOM 1423 N N . LEU A 1 195 ? 13.172 -15.285 39.781 1.00 46.03 195 LEU A N 1
ATOM 1424 C CA . LEU A 1 195 ? 13.783 -16.474 39.195 1.00 46.03 195 LEU A CA 1
ATOM 1425 C C . LEU A 1 195 ? 13.082 -16.885 37.892 1.00 46.03 195 LEU A C 1
ATOM 1427 O O . LEU A 1 195 ? 11.916 -16.570 37.651 1.00 46.03 195 LEU A O 1
ATOM 1431 N N . GLY A 1 196 ? 13.848 -17.601 37.069 1.00 46.75 196 GLY A N 1
ATOM 1432 C CA . GLY A 1 196 ? 13.571 -17.909 35.676 1.00 46.75 196 GLY A CA 1
ATOM 1433 C C . GLY A 1 196 ? 12.218 -18.557 35.396 1.00 46.75 196 GLY A C 1
ATOM 1434 O O . GLY A 1 196 ? 11.739 -19.435 36.112 1.00 46.75 196 GLY A O 1
ATOM 1435 N N . ARG A 1 197 ? 11.640 -18.146 34.269 1.00 41.47 197 ARG A N 1
ATOM 1436 C CA . ARG A 1 197 ? 10.604 -18.896 33.568 1.00 41.47 197 ARG A CA 1
ATOM 1437 C C . ARG A 1 197 ? 11.254 -19.540 32.350 1.00 41.47 197 ARG A C 1
ATOM 1439 O O . ARG A 1 197 ? 11.742 -18.841 31.468 1.00 41.47 197 ARG A O 1
ATOM 1446 N N . SER A 1 198 ? 11.281 -20.868 32.342 1.00 44.94 198 SER A N 1
ATOM 1447 C CA . SER A 1 198 ? 11.595 -21.668 31.161 1.00 44.94 198 SER A CA 1
ATOM 1448 C C . SER A 1 198 ? 10.635 -21.323 30.023 1.00 44.94 198 SER A C 1
ATOM 1450 O O . SER A 1 198 ? 9.431 -21.177 30.245 1.00 44.94 198 SER A O 1
ATOM 1452 N N . ALA A 1 199 ? 11.176 -21.207 28.811 1.00 44.28 199 ALA A N 1
ATOM 1453 C CA . ALA A 1 199 ? 10.405 -21.068 27.583 1.00 44.28 199 ALA A CA 1
ATOM 1454 C C . ALA A 1 199 ? 9.522 -22.315 27.341 1.00 44.28 199 ALA A C 1
ATOM 1456 O O . ALA A 1 199 ? 9.949 -23.427 27.668 1.00 44.28 199 ALA A O 1
ATOM 1457 N N . PRO A 1 200 ? 8.312 -22.170 26.767 1.00 50.41 200 PRO A N 1
ATOM 1458 C CA . PRO A 1 200 ? 7.534 -23.313 26.298 1.00 50.41 200 PRO A CA 1
ATOM 1459 C C . PRO A 1 200 ? 8.202 -23.960 25.066 1.00 50.41 200 PRO A C 1
ATOM 1461 O O . PRO A 1 200 ? 8.881 -23.264 24.307 1.00 50.41 200 PRO A O 1
ATOM 1464 N N . PRO A 1 201 ? 8.030 -25.276 24.842 1.00 48.75 201 PRO A N 1
ATOM 1465 C CA . PRO A 1 201 ? 8.601 -25.949 23.680 1.00 48.75 201 PRO A CA 1
ATOM 1466 C C . PRO A 1 201 ? 7.924 -25.504 22.376 1.00 48.75 201 PRO A C 1
ATOM 1468 O O . PRO A 1 201 ? 6.706 -25.327 22.320 1.00 48.75 201 PRO A O 1
ATOM 1471 N N . SER A 1 202 ? 8.725 -25.369 21.318 1.00 47.62 202 SER A N 1
ATOM 1472 C CA . SER A 1 202 ? 8.268 -25.099 19.953 1.00 47.62 202 SER A CA 1
ATOM 1473 C C . SER A 1 202 ? 7.357 -26.223 19.427 1.00 47.62 202 SER A C 1
ATOM 1475 O O . SER A 1 202 ? 7.673 -27.398 19.640 1.00 47.62 202 SER A O 1
ATOM 1477 N N . PRO A 1 203 ? 6.269 -25.916 18.695 1.00 44.94 203 PRO A N 1
ATOM 1478 C CA . PRO A 1 203 ? 5.474 -26.940 18.027 1.00 44.94 203 PRO A CA 1
ATOM 1479 C C . PRO A 1 203 ? 6.270 -27.569 16.873 1.00 44.94 203 PRO A C 1
ATOM 1481 O O . PRO A 1 203 ? 6.848 -26.876 16.035 1.00 44.94 203 PRO A O 1
ATOM 1484 N N . SER A 1 204 ? 6.309 -28.900 16.849 1.00 45.88 204 SER A N 1
ATOM 1485 C CA . SER A 1 204 ? 6.890 -29.694 15.766 1.00 45.88 204 SER A CA 1
ATOM 1486 C C . SER A 1 204 ? 5.825 -29.951 14.700 1.00 45.88 204 SER A C 1
ATOM 1488 O O . SER A 1 204 ? 4.781 -30.530 14.983 1.00 45.88 204 SER A O 1
ATOM 1490 N N . TRP A 1 205 ? 6.091 -29.520 13.468 1.00 40.81 205 TRP A N 1
ATOM 1491 C CA . TRP A 1 205 ? 5.279 -29.859 12.301 1.00 40.81 205 TRP A CA 1
ATOM 1492 C C . TRP A 1 205 ? 5.866 -31.105 11.619 1.00 40.81 205 TRP A C 1
ATOM 1494 O O . TRP A 1 205 ? 7.065 -31.115 11.322 1.00 40.81 205 TRP A O 1
ATOM 1504 N N . PRO A 1 206 ? 5.080 -32.163 11.353 1.00 36.00 206 PRO A N 1
ATOM 1505 C CA . PRO A 1 206 ? 5.545 -33.281 10.545 1.00 36.00 206 PRO A CA 1
ATOM 1506 C C . PRO A 1 206 ? 5.529 -32.879 9.062 1.00 36.00 206 PRO A C 1
ATOM 1508 O O . PRO A 1 206 ? 4.471 -32.559 8.531 1.00 36.00 206 PRO A O 1
ATOM 1511 N N . GLY A 1 207 ? 6.686 -32.919 8.388 1.00 51.16 207 GLY A N 1
ATOM 1512 C CA . GLY A 1 207 ? 6.723 -32.915 6.916 1.00 51.16 207 GLY A CA 1
ATOM 1513 C C . GLY A 1 207 ? 7.662 -31.944 6.196 1.00 51.16 207 GLY A C 1
ATOM 1514 O O . GLY A 1 207 ? 7.484 -31.764 4.998 1.00 51.16 207 GLY A O 1
ATOM 1515 N N . VAL A 1 208 ? 8.670 -31.351 6.846 1.00 39.31 208 VAL A N 1
ATOM 1516 C CA . VAL A 1 208 ? 9.686 -30.544 6.136 1.00 39.31 208 VAL A CA 1
ATOM 1517 C C . VAL A 1 208 ? 11.059 -31.203 6.246 1.00 39.31 208 VAL A C 1
ATOM 1519 O O . VAL A 1 208 ? 11.716 -31.163 7.288 1.00 39.31 208 VAL A O 1
ATOM 1522 N N . SER A 1 209 ? 11.491 -31.832 5.155 1.00 41.19 209 SER A N 1
ATOM 1523 C CA . SER A 1 209 ? 12.857 -32.327 4.987 1.00 41.19 209 SER A CA 1
ATOM 1524 C C . SER A 1 209 ? 13.834 -31.151 4.989 1.00 41.19 209 SER A C 1
ATOM 1526 O O . SER A 1 209 ? 13.734 -30.243 4.168 1.00 41.19 209 SER A O 1
ATOM 1528 N N . ARG A 1 210 ? 14.784 -31.162 5.927 1.00 41.78 210 ARG A N 1
ATOM 1529 C CA . ARG A 1 210 ? 15.854 -30.159 6.021 1.00 41.78 210 ARG A CA 1
ATOM 1530 C C . ARG A 1 210 ? 16.784 -30.236 4.800 1.00 41.78 210 ARG A C 1
ATOM 1532 O O . ARG A 1 210 ? 17.215 -31.342 4.472 1.00 41.78 210 ARG A O 1
ATOM 1539 N N . PRO A 1 211 ? 17.195 -29.109 4.195 1.00 42.34 211 PRO A N 1
ATOM 1540 C CA . PRO A 1 211 ? 18.303 -29.111 3.251 1.00 42.34 211 PRO A CA 1
ATOM 1541 C C . PRO A 1 211 ? 19.637 -29.339 3.981 1.00 42.34 211 PRO A C 1
ATOM 1543 O O . PRO A 1 211 ? 19.921 -28.750 5.028 1.00 42.34 211 PRO A O 1
ATOM 1546 N N . SER A 1 212 ? 20.449 -30.234 3.423 1.00 42.72 212 SER A N 1
ATOM 1547 C CA . SER A 1 212 ? 21.780 -30.605 3.901 1.00 42.72 212 SER A CA 1
ATOM 1548 C C . SER A 1 212 ? 22.740 -29.412 3.867 1.00 42.72 212 SER A C 1
ATOM 1550 O O . SER A 1 212 ? 22.940 -28.790 2.828 1.00 42.72 212 SER A O 1
ATOM 1552 N N . THR A 1 213 ? 23.377 -29.115 4.999 1.00 40.56 213 THR A N 1
ATOM 1553 C CA . THR A 1 213 ? 24.428 -28.095 5.120 1.00 40.56 213 THR A CA 1
ATOM 1554 C C . THR A 1 213 ? 25.625 -28.433 4.214 1.00 40.56 213 THR A C 1
ATOM 1556 O O . THR A 1 213 ? 26.118 -29.564 4.280 1.00 40.56 213 THR A O 1
ATOM 1559 N N . PRO A 1 214 ? 26.172 -27.495 3.419 1.00 43.66 214 PRO A N 1
ATOM 1560 C CA . PRO A 1 214 ? 27.411 -27.745 2.696 1.00 43.66 214 PRO A CA 1
ATOM 1561 C C . PRO A 1 214 ? 28.604 -27.730 3.663 1.00 43.66 214 PRO A C 1
ATOM 1563 O O . PRO A 1 214 ? 28.828 -26.783 4.421 1.00 43.66 214 PRO A O 1
ATOM 1566 N N . ARG A 1 215 ? 29.385 -28.815 3.638 1.00 43.09 215 ARG A N 1
ATOM 1567 C CA . ARG A 1 215 ? 30.656 -28.967 4.358 1.00 43.09 215 ARG A CA 1
ATOM 1568 C C . ARG A 1 215 ? 31.645 -27.881 3.912 1.00 43.09 215 ARG A C 1
ATOM 1570 O O . ARG A 1 215 ? 32.027 -27.836 2.746 1.00 43.09 215 ARG A O 1
ATOM 1577 N N . ARG A 1 216 ? 32.136 -27.079 4.864 1.00 37.91 216 ARG A N 1
ATOM 1578 C CA . ARG A 1 216 ? 33.363 -26.274 4.722 1.00 37.91 216 ARG A CA 1
ATOM 1579 C C . ARG A 1 216 ? 34.515 -27.185 4.278 1.00 37.91 216 ARG A C 1
ATOM 1581 O O . ARG A 1 216 ? 34.854 -28.129 4.992 1.00 37.91 216 ARG A O 1
ATOM 1588 N N . ARG A 1 217 ? 35.134 -26.896 3.129 1.00 40.69 217 ARG A N 1
ATOM 1589 C CA . ARG A 1 217 ? 36.471 -27.405 2.791 1.00 40.69 217 ARG A CA 1
ATOM 1590 C C . ARG A 1 217 ? 37.503 -26.450 3.383 1.00 40.69 217 ARG A C 1
ATOM 1592 O O . ARG A 1 217 ? 37.465 -25.252 3.120 1.00 40.69 217 ARG A O 1
ATOM 1599 N N . SER A 1 218 ? 38.372 -27.003 4.219 1.00 38.03 218 SER A N 1
ATOM 1600 C CA . SER A 1 218 ? 39.535 -26.332 4.787 1.00 38.03 218 SER A CA 1
ATOM 1601 C C . SER A 1 218 ? 40.564 -26.016 3.706 1.00 38.03 218 SER A C 1
ATOM 1603 O O . SER A 1 218 ? 40.794 -26.824 2.806 1.00 38.03 218 SER A O 1
ATOM 1605 N N . ALA A 1 219 ? 41.177 -24.844 3.837 1.00 41.03 219 ALA A N 1
ATOM 1606 C CA . ALA A 1 219 ? 42.415 -24.475 3.178 1.00 41.03 219 ALA A CA 1
ATOM 1607 C C . ALA A 1 219 ? 43.585 -25.190 3.867 1.00 41.03 219 ALA A C 1
ATOM 1609 O O . ALA A 1 219 ? 43.682 -25.118 5.087 1.00 41.03 219 ALA A O 1
ATOM 1610 N N . ASP A 1 220 ? 44.419 -25.885 3.095 1.00 39.03 220 ASP A N 1
ATOM 1611 C CA . ASP A 1 220 ? 45.884 -25.856 3.206 1.00 39.03 220 ASP A CA 1
ATOM 1612 C C . ASP A 1 220 ? 46.513 -26.809 2.182 1.00 39.03 220 ASP A C 1
ATOM 1614 O O . ASP A 1 220 ? 46.007 -27.907 1.953 1.00 39.03 220 ASP A O 1
ATOM 1618 N N . GLY A 1 221 ? 47.637 -26.392 1.594 1.00 35.62 221 GLY A N 1
ATOM 1619 C CA . GLY A 1 221 ? 48.506 -27.262 0.796 1.00 35.62 221 GLY A CA 1
ATOM 1620 C C . GLY A 1 221 ? 49.040 -26.608 -0.473 1.00 35.62 221 GLY A C 1
ATOM 1621 O O . GLY A 1 221 ? 48.420 -26.691 -1.527 1.00 35.62 221 GLY A O 1
ATOM 1622 N N . ARG A 1 222 ? 50.201 -25.959 -0.349 1.00 42.03 222 ARG A N 1
ATOM 1623 C CA . ARG A 1 222 ? 51.062 -25.500 -1.449 1.00 42.03 222 ARG A CA 1
ATOM 1624 C C . ARG A 1 222 ? 51.610 -26.704 -2.222 1.00 42.03 222 ARG A C 1
ATOM 1626 O O . ARG A 1 222 ? 51.940 -27.691 -1.581 1.00 42.03 222 ARG A O 1
ATOM 1633 N N . ASP A 1 223 ? 51.794 -26.556 -3.532 1.00 39.56 223 ASP A N 1
ATOM 1634 C CA . ASP A 1 223 ? 53.061 -26.861 -4.213 1.00 39.56 223 ASP A CA 1
ATOM 1635 C C . ASP A 1 223 ? 53.079 -26.239 -5.626 1.00 39.56 223 ASP A C 1
ATOM 1637 O O . ASP A 1 223 ? 52.081 -26.219 -6.344 1.00 39.56 223 ASP A O 1
ATOM 1641 N N . THR A 1 224 ? 54.219 -25.637 -5.960 1.00 41.03 224 THR A N 1
ATOM 1642 C CA . THR A 1 224 ? 54.564 -24.895 -7.192 1.00 41.03 224 THR A CA 1
ATOM 1643 C C . THR A 1 224 ? 55.239 -25.820 -8.243 1.00 41.03 224 THR A C 1
ATOM 1645 O O . THR A 1 224 ? 55.308 -27.022 -8.019 1.00 41.03 224 THR A O 1
ATOM 1648 N N . PRO A 1 225 ? 55.863 -25.310 -9.328 1.00 55.38 225 PRO A N 1
ATOM 1649 C CA . PRO A 1 225 ? 55.287 -24.994 -10.637 1.00 55.38 225 PRO A CA 1
ATOM 1650 C C . PRO A 1 225 ? 55.846 -25.887 -11.779 1.00 55.38 225 PRO A C 1
ATOM 1652 O O . PRO A 1 225 ? 56.935 -26.447 -11.671 1.00 55.38 225 PRO A O 1
ATOM 1655 N N . GLY A 1 226 ? 55.130 -25.974 -12.906 1.00 36.94 226 GLY A N 1
ATOM 1656 C CA . GLY A 1 226 ? 55.568 -26.658 -14.132 1.00 36.94 226 GLY A CA 1
ATOM 1657 C C . GLY A 1 226 ? 55.518 -25.716 -15.336 1.00 36.94 226 GLY A C 1
ATOM 1658 O O . GLY A 1 226 ? 54.497 -25.086 -15.583 1.00 36.94 226 GLY A O 1
ATOM 1659 N N . HIS A 1 227 ? 56.664 -25.606 -15.994 1.00 41.03 227 HIS A N 1
ATOM 1660 C CA . HIS A 1 227 ? 57.112 -24.661 -17.016 1.00 41.03 227 HIS A CA 1
ATOM 1661 C C . HIS A 1 227 ? 56.795 -25.159 -18.444 1.00 41.03 227 HIS A C 1
ATOM 1663 O O . HIS A 1 227 ? 56.667 -26.369 -18.626 1.00 41.03 227 HIS A O 1
ATOM 1669 N N . ASP A 1 228 ? 56.792 -24.217 -19.401 1.00 41.56 228 ASP A N 1
ATOM 1670 C CA . ASP A 1 228 ? 57.066 -24.371 -20.849 1.00 41.56 228 ASP A CA 1
ATOM 1671 C C . ASP A 1 228 ? 56.030 -25.102 -21.721 1.00 41.56 228 ASP A C 1
ATOM 1673 O O . ASP A 1 228 ? 55.403 -26.065 -21.305 1.00 41.56 228 ASP A O 1
ATOM 1677 N N . ASP A 1 229 ? 55.777 -24.757 -22.984 1.00 44.44 229 ASP A N 1
ATOM 1678 C CA . ASP A 1 229 ? 56.333 -23.820 -23.980 1.00 44.44 229 ASP A CA 1
ATOM 1679 C C . ASP A 1 229 ? 55.288 -23.904 -25.140 1.00 44.44 229 ASP A C 1
ATOM 1681 O O . ASP A 1 229 ? 54.750 -24.984 -25.378 1.00 44.44 229 ASP A O 1
ATOM 1685 N N . LYS A 1 230 ? 54.785 -22.833 -25.770 1.00 43.12 230 LYS A N 1
ATOM 1686 C CA . LYS A 1 230 ? 55.335 -22.075 -26.916 1.00 43.12 230 LYS A CA 1
ATOM 1687 C C . LYS A 1 230 ? 54.415 -22.136 -28.152 1.00 43.12 230 LYS A C 1
ATOM 1689 O O . LYS A 1 230 ? 53.748 -23.139 -28.376 1.00 43.12 230 LYS A O 1
ATOM 1694 N N . ASP A 1 231 ? 54.521 -21.051 -28.928 1.00 43.91 231 ASP A N 1
ATOM 1695 C CA . ASP A 1 231 ? 54.327 -20.908 -30.385 1.00 43.91 231 ASP A CA 1
ATOM 1696 C C . ASP A 1 231 ? 52.879 -20.948 -30.922 1.00 43.91 231 ASP A C 1
ATOM 1698 O O . ASP A 1 231 ? 52.055 -21.739 -30.486 1.00 43.91 231 ASP A O 1
ATOM 1702 N N . GLU A 1 232 ? 52.426 -20.129 -31.877 1.00 45.41 232 GLU A N 1
ATOM 1703 C CA . GLU A 1 232 ? 52.981 -19.107 -32.789 1.00 45.41 232 GLU A CA 1
ATOM 1704 C C . GLU A 1 232 ? 51.732 -18.371 -33.363 1.00 45.41 232 GLU A C 1
ATOM 1706 O O . GLU A 1 232 ? 50.686 -18.991 -33.537 1.00 45.41 232 GLU A O 1
ATOM 1711 N N . ALA A 1 233 ? 51.656 -17.037 -33.431 1.00 43.97 233 ALA A N 1
ATOM 1712 C CA . ALA A 1 233 ? 52.074 -16.145 -34.530 1.00 43.97 233 ALA A CA 1
ATOM 1713 C C . ALA A 1 233 ? 51.280 -16.229 -35.867 1.00 43.97 233 ALA A C 1
ATOM 1715 O O . ALA A 1 233 ? 51.041 -17.301 -36.406 1.00 43.97 233 ALA A O 1
ATOM 1716 N N . GLY A 1 234 ? 50.963 -15.046 -36.432 1.00 41.19 234 GLY A N 1
ATOM 1717 C CA . GLY A 1 234 ? 50.493 -14.809 -37.817 1.00 41.19 234 GLY A CA 1
ATOM 1718 C C . GLY A 1 234 ? 49.185 -13.998 -37.873 1.00 41.19 234 GLY A C 1
ATOM 1719 O O . GLY A 1 234 ? 48.121 -14.560 -37.660 1.00 41.19 234 GLY A O 1
ATOM 1720 N N . HIS A 1 235 ? 49.145 -12.660 -37.964 1.00 44.16 235 HIS A N 1
ATOM 1721 C CA . HIS A 1 235 ? 49.651 -11.727 -38.992 1.00 44.16 235 HIS A CA 1
ATOM 1722 C C . HIS A 1 235 ? 48.988 -11.896 -40.374 1.00 44.16 235 HIS A C 1
ATOM 1724 O O . HIS A 1 235 ? 49.252 -12.889 -41.041 1.00 44.16 235 HIS A O 1
ATOM 1730 N N . ALA A 1 236 ? 48.178 -10.915 -40.804 1.00 47.50 236 ALA A N 1
ATOM 1731 C CA . ALA A 1 236 ? 48.316 -10.217 -42.095 1.00 47.50 236 ALA A CA 1
ATOM 1732 C C . ALA A 1 236 ? 47.185 -9.198 -42.354 1.00 47.50 236 ALA A C 1
ATOM 1734 O O . ALA A 1 236 ? 46.023 -9.403 -42.010 1.00 47.50 236 ALA A O 1
ATOM 1735 N N . ASP A 1 237 ? 47.611 -8.109 -42.986 1.00 46.19 237 ASP A N 1
ATOM 1736 C CA . ASP A 1 237 ? 46.940 -6.869 -43.361 1.00 46.19 237 ASP A CA 1
ATOM 1737 C C . ASP A 1 237 ? 45.885 -6.959 -44.479 1.00 46.19 237 ASP A C 1
ATOM 1739 O O . ASP A 1 237 ? 45.878 -7.878 -45.294 1.00 46.19 237 ASP A O 1
ATOM 1743 N N . GLY A 1 238 ? 45.137 -5.856 -44.631 1.00 40.25 238 GLY A N 1
ATOM 1744 C CA . GLY A 1 238 ? 45.030 -5.209 -45.945 1.00 40.25 238 GLY A CA 1
ATOM 1745 C C . GLY A 1 238 ? 43.621 -4.953 -46.474 1.00 40.25 238 GLY A C 1
ATOM 1746 O O . GLY A 1 238 ? 42.976 -5.865 -46.974 1.00 40.25 238 GLY A O 1
ATOM 1747 N N . HIS A 1 239 ? 43.181 -3.689 -46.416 1.00 48.81 239 HIS A N 1
ATOM 1748 C CA . HIS A 1 239 ? 42.793 -2.845 -47.567 1.00 48.81 239 HIS A CA 1
ATOM 1749 C C . HIS A 1 239 ? 41.943 -1.650 -47.096 1.00 48.81 239 HIS A C 1
ATOM 1751 O O . HIS A 1 239 ? 40.835 -1.851 -46.597 1.00 48.81 239 HIS A O 1
ATOM 1757 N N . PRO A 1 240 ? 42.373 -0.397 -47.331 1.00 66.19 240 PRO A N 1
ATOM 1758 C CA . PRO A 1 240 ? 41.442 0.693 -47.531 1.00 66.19 240 PRO A CA 1
ATOM 1759 C C . PRO A 1 240 ? 41.216 0.972 -49.020 1.00 66.19 240 PRO A C 1
ATOM 1761 O O . PRO A 1 240 ? 42.014 0.653 -49.899 1.00 66.19 240 PRO A O 1
ATOM 1764 N N . ASN A 1 241 ? 40.041 1.545 -49.217 1.00 48.72 241 ASN A N 1
ATOM 1765 C CA . ASN A 1 241 ? 39.370 1.961 -50.430 1.00 48.72 241 ASN A CA 1
ATOM 1766 C C . ASN A 1 241 ? 40.095 3.120 -51.148 1.00 48.72 241 ASN A C 1
ATOM 1768 O O . ASN A 1 241 ? 40.837 3.860 -50.503 1.00 48.72 241 ASN A O 1
ATOM 1772 N N . THR A 1 242 ? 39.724 3.296 -52.424 1.00 62.41 242 THR A N 1
ATOM 1773 C CA . THR A 1 242 ? 39.999 4.392 -53.387 1.00 62.41 242 THR A CA 1
ATOM 1774 C C . THR A 1 242 ? 41.359 4.462 -54.064 1.00 62.41 242 THR A C 1
ATOM 1776 O O . THR A 1 242 ? 42.379 4.600 -53.360 1.00 62.41 242 THR A O 1
#

Secondary structure (DSSP, 8-state):
-PPPPEEEEEE-SHHHHHHHHHHHHTT--TT-EEEEEESTTSSHHHHHHHHHHHHHT-TT------TTTSEEEEEETTEEEEEEE-TT--SGGGGGGGTHHHHTTSEEEEESGGGGGGG--TTPEEEEEEE-STT-EEEEEES-HHHHHHHHSSPPPP--PPP-----PPPPPPPP-------------PPPPPPP-PPPPPPPPS--PPPPPPPPPPP-----------------------

Foldseek 3Di:
DPDWDKDKAKQAALVSLLLVLLLVLVLDAFLAEEEEAEDVVLCLQSSVLSNLCNQQVNVPDDDDQCCPVQWDWDQGPRGIEIEGECPPPPAQPCVVVVCNVVNSRGYYRYYPCVRNPVPRDPQHWYWHWDDDPDRMIMIMTTHPCVRCVVPRVDHPDPPPDPDPPDDPDDDDDDDDDDDDDDDDDDDDDDDDDDDDDDDDDDDDDPDDDDDDDDDDDDDDDDDDDDDDDDDDDDDDDDDDDD

Organism: Rhodopila globiformis (NCBI:txid1071)

pLDDT: mean 72.91, std 24.14, range [34.97, 98.56]

InterPro domains:
  IPR003442 tRNA threonylcarbamoyl adenosine modification protein TsaE [PF02367] (12-131)
  IPR003442 tRNA threonylcarbamoyl adenosine modification protein TsaE [TIGR00150] (12-143)
  IPR027417 P-loop containing nucleoside triphosphate hydrolase [G3DSA:3.40.50.300] (5-153)
  IPR027417 P-loop containing nucleoside triphosphate hydrolase [SSF52540] (29-130)